Protein AF-A0A377CYC5-F1 (afdb_monomer_lite)

Foldseek 3Di:
DVLVPDPDDDPDDDVPNQLFFQWKDFVNWIKGQDDFDFDDLSSQQDPVPRDGPPVSPPQQVLLAWQQFPPQRTRTDDTDIDIPDDDDGDPPTDMGRPGTHDGTHIHHNPPDPPVCPVVPPWDWDWDDDPNDIDIDIPQDDPQVVCVVVVHDDDDPDPQPQPCRRDDDDPDDDDDDPDDDSDDD

InterPro domains:
  IPR001041 2Fe-2S ferredoxin-type iron-sulfur binding domain [PF00111] (127-175)
  IPR001041 2Fe-2S ferredoxin-type iron-sulfur binding domain [PS51085] (122-183)
  IPR001041 2Fe-2S ferredoxin-type iron-sulfur binding domain [cd00207] (123-176)
  IPR005302 Molybdenum cofactor sulfurase, C-terminal [PF03473] (1-95)
  IPR005302 Molybdenum cofactor sulfurase, C-terminal [PS51340] (1-97)
  IPR006058 2Fe-2S ferredoxin, iron-sulphur binding site [PS00197] (156-164)
  IPR011037 Pyruvate kinase-like, insert domain superfamily [SSF50800] (2-97)
  IPR012675 Beta-grasp domain superfamily [G3DSA:3.10.20.30] (102-180)
  IPR036010 2Fe-2S ferredoxin-like superfamily [SSF54292] (115-176)

Structure (mmCIF, N/CA/C/O backbone):
data_AF-A0A377CYC5-F1
#
_entry.id   AF-A0A377CYC5-F1
#
loop_
_atom_site.group_PDB
_atom_site.id
_atom_site.type_symbol
_atom_site.label_atom_id
_atom_site.label_alt_id
_atom_site.label_comp_id
_atom_site.label_asym_id
_atom_site.label_entity_id
_atom_site.label_seq_id
_atom_site.pdbx_PDB_ins_code
_atom_site.Cartn_x
_atom_site.Cartn_y
_atom_site.Cartn_z
_atom_site.occupancy
_atom_site.B_iso_or_equiv
_atom_site.auth_seq_id
_atom_site.auth_comp_id
_atom_site.auth_asym_id
_atom_site.auth_atom_id
_atom_site.pdbx_PDB_model_num
ATOM 1 N N . MET A 1 1 ? 9.863 -3.179 5.644 1.00 84.12 1 MET A N 1
ATOM 2 C CA . MET A 1 1 ? 9.111 -3.698 4.476 1.00 84.12 1 MET A CA 1
ATOM 3 C C . MET A 1 1 ? 8.186 -4.862 4.812 1.00 84.12 1 MET A C 1
ATOM 5 O O . MET A 1 1 ? 7.101 -4.919 4.250 1.00 84.12 1 MET A O 1
ATOM 9 N N . GLU A 1 2 ? 8.549 -5.753 5.737 1.00 86.44 2 GLU A N 1
ATOM 10 C CA . GLU A 1 2 ? 7.774 -6.969 6.056 1.00 86.44 2 GLU A CA 1
ATOM 11 C C . GLU A 1 2 ? 6.307 -6.722 6.447 1.00 86.44 2 GLU A C 1
ATOM 13 O O . GLU A 1 2 ? 5.426 -7.478 6.049 1.00 86.44 2 GLU A O 1
ATOM 18 N N . GLN A 1 3 ? 6.019 -5.624 7.152 1.00 88.50 3 GLN A N 1
ATOM 19 C CA . GLN A 1 3 ? 4.652 -5.220 7.512 1.00 88.50 3 GLN A CA 1
ATOM 20 C C . GLN A 1 3 ? 3.749 -4.952 6.293 1.00 88.50 3 GLN A C 1
ATOM 22 O O . GLN A 1 3 ? 2.536 -5.136 6.372 1.00 88.50 3 GLN A O 1
ATOM 27 N N . PHE A 1 4 ? 4.328 -4.555 5.154 1.00 91.81 4 PHE A N 1
ATOM 28 C CA . PHE A 1 4 ? 3.605 -4.282 3.905 1.00 91.81 4 PHE A CA 1
ATOM 29 C C . PHE A 1 4 ? 3.479 -5.512 2.999 1.00 91.81 4 PHE A C 1
ATOM 31 O O . PHE A 1 4 ? 2.747 -5.461 2.009 1.00 91.81 4 PHE A O 1
ATOM 38 N N . ARG A 1 5 ? 4.170 -6.607 3.353 1.00 92.00 5 ARG A N 1
ATOM 39 C CA . ARG A 1 5 ? 4.136 -7.915 2.677 1.00 92.00 5 ARG A CA 1
ATOM 40 C C . ARG A 1 5 ? 4.300 -7.831 1.148 1.00 92.00 5 ARG A C 1
ATOM 42 O O . ARG A 1 5 ? 3.484 -8.402 0.427 1.00 92.00 5 ARG A O 1
ATOM 49 N N . PRO A 1 6 ? 5.311 -7.103 0.637 1.00 95.00 6 PRO A N 1
ATOM 50 C CA . PRO A 1 6 ? 5.570 -7.065 -0.795 1.00 95.00 6 PRO A CA 1
ATOM 51 C C . PRO A 1 6 ? 6.115 -8.412 -1.283 1.00 95.00 6 PRO A C 1
ATOM 53 O O . PRO A 1 6 ? 6.798 -9.118 -0.540 1.00 95.00 6 PRO A O 1
ATOM 56 N N . ASN A 1 7 ? 5.875 -8.735 -2.553 1.00 95.75 7 ASN A N 1
ATOM 57 C CA . ASN A 1 7 ? 6.608 -9.809 -3.230 1.00 95.75 7 ASN A CA 1
ATOM 58 C C . ASN A 1 7 ? 7.923 -9.306 -3.838 1.00 95.75 7 ASN A C 1
ATOM 60 O O . ASN A 1 7 ? 8.889 -10.057 -3.897 1.00 95.75 7 ASN A O 1
ATOM 64 N N . LEU A 1 8 ? 7.956 -8.039 -4.265 1.00 95.75 8 LEU A N 1
ATOM 65 C CA . LEU A 1 8 ? 9.098 -7.397 -4.910 1.00 95.75 8 LEU A CA 1
ATOM 66 C C . LEU A 1 8 ? 9.423 -6.087 -4.197 1.00 95.75 8 LEU A C 1
ATOM 68 O O . LEU A 1 8 ? 8.525 -5.305 -3.884 1.00 95.75 8 LEU A O 1
ATOM 72 N N . VAL A 1 9 ? 10.709 -5.859 -3.939 1.00 96.62 9 VAL A N 1
ATOM 73 C CA . VAL A 1 9 ? 11.227 -4.623 -3.347 1.00 96.62 9 VAL A CA 1
ATOM 74 C C . VAL A 1 9 ? 12.304 -4.092 -4.277 1.00 96.62 9 VAL A C 1
ATOM 76 O O . VAL A 1 9 ? 13.267 -4.797 -4.564 1.00 96.62 9 VAL A O 1
ATOM 79 N N . VAL A 1 10 ? 12.119 -2.862 -4.747 1.00 95.88 10 VAL A N 1
ATOM 80 C CA . VAL A 1 10 ? 13.044 -2.192 -5.664 1.00 95.88 10 VAL A CA 1
ATOM 81 C C . VAL A 1 10 ? 13.906 -1.216 -4.869 1.00 95.88 10 VAL A C 1
ATOM 83 O O . VAL A 1 10 ? 13.405 -0.489 -4.013 1.00 95.88 10 VAL A O 1
ATOM 86 N N . SER A 1 11 ? 15.206 -1.212 -5.142 1.00 95.75 11 SER A N 1
ATOM 87 C CA . SER A 1 11 ? 16.173 -0.261 -4.588 1.00 95.75 11 SER A CA 1
ATOM 88 C C . SER A 1 11 ? 16.679 0.683 -5.676 1.00 95.75 11 SER A C 1
ATOM 90 O O . SER A 1 11 ? 16.741 0.291 -6.836 1.00 95.75 11 SER A O 1
ATOM 92 N N . GLY A 1 12 ? 17.101 1.893 -5.302 1.00 94.19 12 GLY A N 1
ATOM 93 C CA . GLY A 1 12 ? 17.705 2.865 -6.226 1.00 94.19 12 GLY A CA 1
ATOM 94 C C . GLY A 1 12 ? 16.715 3.807 -6.918 1.00 94.19 12 GLY A C 1
ATOM 95 O O . GLY A 1 12 ? 17.150 4.781 -7.521 1.00 94.19 12 GLY A O 1
ATOM 96 N N . ALA A 1 13 ? 15.410 3.566 -6.778 1.00 94.31 13 ALA A N 1
ATOM 97 C CA . ALA A 1 13 ? 14.370 4.501 -7.193 1.00 94.31 13 ALA A CA 1
ATOM 98 C C . ALA A 1 13 ? 14.218 5.650 -6.183 1.00 94.31 13 ALA A C 1
ATOM 100 O O . ALA A 1 13 ? 14.474 5.482 -4.981 1.00 94.31 13 ALA A O 1
ATOM 101 N N . SER A 1 14 ? 13.763 6.808 -6.661 1.00 96.62 14 SER A N 1
ATOM 102 C CA . SER A 1 14 ? 13.364 7.913 -5.788 1.00 96.62 14 SER A CA 1
ATOM 103 C C . SER A 1 14 ? 12.139 7.520 -4.960 1.00 96.62 14 SER A C 1
ATOM 105 O O . SER A 1 14 ? 11.374 6.627 -5.327 1.00 96.62 14 SER A O 1
ATOM 107 N N . ALA A 1 15 ? 11.917 8.199 -3.833 1.00 94.50 15 ALA A N 1
ATOM 108 C CA . ALA A 1 15 ? 10.717 7.961 -3.039 1.00 94.50 15 ALA A CA 1
ATOM 109 C C . ALA A 1 15 ? 9.454 8.171 -3.894 1.00 94.50 15 ALA A C 1
ATOM 111 O O . ALA A 1 15 ? 9.292 9.237 -4.491 1.00 94.50 15 ALA A O 1
ATOM 112 N N . TRP A 1 16 ? 8.567 7.170 -3.901 1.00 95.81 16 TRP A N 1
ATOM 113 C CA . TRP A 1 16 ? 7.269 7.180 -4.595 1.00 95.81 16 TRP A CA 1
ATOM 114 C C . TRP A 1 16 ? 7.346 7.176 -6.122 1.00 95.81 16 TRP A C 1
ATOM 116 O O . TRP A 1 16 ? 6.331 7.374 -6.791 1.00 95.81 16 TRP A O 1
ATOM 126 N N . GLU A 1 17 ? 8.527 6.951 -6.695 1.00 97.00 17 GLU A N 1
ATOM 127 C CA . GLU A 1 17 ? 8.708 6.908 -8.146 1.00 97.00 17 GLU A CA 1
ATOM 128 C C . GLU A 1 17 ? 7.815 5.840 -8.798 1.00 97.00 17 GLU A C 1
ATOM 130 O O . GLU A 1 17 ? 7.296 6.047 -9.903 1.00 97.00 17 GLU A O 1
ATOM 135 N N . GLU A 1 18 ? 7.543 4.753 -8.066 1.00 97.19 18 GLU A N 1
ATOM 136 C CA . GLU A 1 18 ? 6.686 3.655 -8.497 1.00 97.19 18 GLU A CA 1
ATOM 137 C C . GLU A 1 18 ? 5.236 4.059 -8.773 1.00 97.19 18 GLU A C 1
ATOM 139 O O . GLU A 1 18 ? 4.550 3.381 -9.537 1.00 97.19 1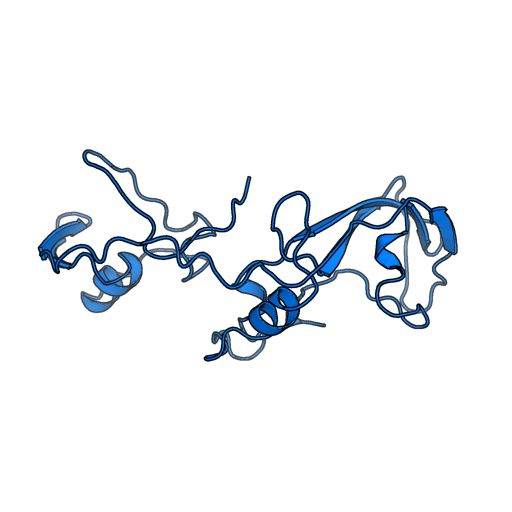8 GLU A O 1
ATOM 144 N N . ASP A 1 19 ? 4.764 5.175 -8.211 1.00 97.62 19 ASP A N 1
ATOM 145 C CA . ASP A 1 19 ? 3.399 5.662 -8.435 1.00 97.62 19 ASP A CA 1
ATOM 146 C C . ASP A 1 19 ? 3.155 6.107 -9.883 1.00 97.62 19 ASP A C 1
ATOM 148 O O . ASP A 1 19 ? 2.006 6.198 -10.315 1.00 97.62 19 ASP A O 1
ATOM 152 N N . SER A 1 20 ? 4.227 6.391 -10.626 1.00 97.75 20 SER A N 1
ATOM 153 C CA . SER A 1 20 ? 4.168 6.808 -12.029 1.00 97.75 20 SER A CA 1
ATOM 154 C C . SER A 1 20 ? 4.411 5.669 -13.018 1.00 97.75 20 SER A C 1
ATOM 156 O O . SER A 1 20 ? 4.290 5.862 -14.230 1.00 97.75 20 SER A O 1
ATOM 158 N N . TRP A 1 21 ? 4.783 4.478 -12.549 1.00 98.25 21 TRP A N 1
ATOM 159 C CA . TRP A 1 21 ? 5.068 3.363 -13.442 1.00 98.25 21 TRP A CA 1
ATOM 160 C C . TRP A 1 21 ? 3.769 2.815 -14.027 1.00 98.25 21 TRP A C 1
ATOM 162 O O . TRP A 1 21 ? 2.767 2.668 -13.334 1.00 98.25 21 TRP A O 1
ATOM 172 N N . LYS A 1 22 ? 3.789 2.488 -15.320 1.00 98.31 22 LYS A N 1
ATOM 173 C CA . LYS A 1 22 ? 2.651 1.879 -16.022 1.00 98.31 22 LYS A CA 1
ATOM 174 C C . LYS A 1 22 ? 2.984 0.479 -16.513 1.00 98.31 22 LYS A C 1
ATOM 176 O O . LYS A 1 22 ? 2.171 -0.431 -16.388 1.00 98.31 22 LYS A O 1
ATOM 181 N N . VAL A 1 23 ? 4.177 0.312 -17.074 1.00 98.62 23 VAL A N 1
ATOM 182 C CA . VAL A 1 23 ? 4.693 -0.980 -17.529 1.00 98.62 23 VAL A CA 1
ATOM 183 C C . VAL A 1 23 ? 6.162 -1.054 -17.151 1.00 98.62 23 VAL A C 1
ATOM 185 O O . VAL A 1 23 ? 6.916 -0.132 -17.465 1.00 98.62 23 VAL A O 1
ATOM 188 N N . ILE A 1 24 ? 6.561 -2.145 -16.505 1.00 98.56 24 ILE A N 1
ATOM 189 C CA . ILE A 1 24 ? 7.955 -2.401 -16.130 1.00 98.56 24 ILE A CA 1
ATOM 190 C C . ILE A 1 24 ? 8.403 -3.772 -16.626 1.00 98.56 24 ILE A C 1
ATOM 192 O O . ILE A 1 24 ? 7.581 -4.669 -16.827 1.00 98.56 24 ILE A O 1
ATOM 196 N N . ARG A 1 25 ? 9.707 -3.947 -16.798 1.00 98.44 25 ARG A N 1
ATOM 197 C CA . ARG A 1 25 ? 10.346 -5.234 -17.065 1.00 98.44 25 ARG A CA 1
ATOM 198 C C . ARG A 1 25 ? 11.351 -5.541 -15.963 1.00 98.44 25 ARG A C 1
ATOM 200 O O . ARG A 1 25 ? 12.088 -4.654 -15.547 1.00 98.44 25 ARG A O 1
ATOM 207 N N . ILE A 1 26 ? 11.354 -6.788 -15.502 1.00 98.00 26 ILE A N 1
ATOM 208 C CA . ILE A 1 26 ? 12.320 -7.318 -14.534 1.00 98.00 26 ILE A CA 1
ATOM 209 C C . ILE A 1 26 ? 12.812 -8.651 -15.089 1.00 98.00 26 ILE A C 1
ATOM 211 O O . ILE A 1 26 ? 12.004 -9.563 -15.296 1.00 98.00 26 ILE A O 1
ATOM 215 N N . GLY A 1 27 ? 14.108 -8.749 -15.389 1.00 94.69 27 GLY A N 1
ATOM 216 C CA . GLY A 1 27 ? 14.638 -9.862 -16.180 1.00 94.69 27 GLY A CA 1
ATOM 217 C C . GLY A 1 27 ? 13.875 -10.001 -17.507 1.00 94.69 27 GLY A C 1
ATOM 218 O O . GLY A 1 27 ? 13.700 -9.027 -18.239 1.00 94.69 27 GLY A O 1
ATOM 219 N N . ASP A 1 28 ? 13.346 -11.195 -17.782 1.00 94.25 28 ASP A N 1
ATOM 220 C CA . ASP A 1 28 ? 12.566 -11.482 -18.998 1.00 94.25 28 ASP A CA 1
ATOM 221 C C . ASP A 1 28 ? 11.044 -11.294 -18.827 1.00 94.25 28 ASP A C 1
ATOM 223 O O . ASP A 1 28 ? 10.268 -11.587 -19.743 1.00 94.25 28 ASP A O 1
ATOM 227 N N . VAL A 1 29 ? 10.577 -10.845 -17.656 1.00 98.31 29 VAL A N 1
ATOM 228 C CA . VAL A 1 29 ? 9.141 -10.742 -17.348 1.00 98.31 29 VAL A CA 1
ATOM 229 C C . VAL A 1 29 ? 8.671 -9.296 -17.423 1.00 98.31 29 VAL A C 1
ATOM 231 O O . VAL A 1 29 ? 9.218 -8.412 -16.763 1.00 98.31 29 VAL A O 1
ATOM 234 N N . VAL A 1 30 ? 7.620 -9.062 -18.209 1.00 98.62 30 VAL A N 1
ATOM 235 C CA . VAL A 1 30 ? 6.953 -7.761 -18.311 1.00 98.62 30 VAL A CA 1
ATOM 236 C C . VAL A 1 30 ? 5.743 -7.733 -17.386 1.00 98.62 30 VAL A C 1
ATOM 238 O O . VAL A 1 30 ? 4.929 -8.658 -17.385 1.00 98.62 30 VAL A O 1
ATOM 241 N N . PHE A 1 31 ? 5.599 -6.643 -16.639 1.00 98.62 31 PHE A N 1
ATOM 242 C CA . PHE A 1 31 ? 4.497 -6.412 -15.719 1.00 98.62 31 PHE A CA 1
ATOM 243 C C . PHE A 1 31 ? 3.710 -5.162 -16.094 1.00 98.62 31 PHE A C 1
ATOM 245 O O . PHE A 1 31 ? 4.283 -4.102 -16.351 1.00 98.62 31 PHE A O 1
ATOM 252 N N . ASP A 1 32 ? 2.388 -5.281 -16.044 1.00 98.62 32 ASP A N 1
ATOM 253 C CA . ASP A 1 32 ? 1.488 -4.138 -15.965 1.00 98.62 32 ASP A CA 1
ATOM 254 C C . ASP A 1 32 ? 1.377 -3.668 -14.519 1.00 98.62 32 ASP A C 1
ATOM 256 O O . ASP A 1 32 ? 1.108 -4.467 -13.619 1.00 98.62 32 ASP A O 1
ATOM 260 N N . VAL A 1 33 ? 1.544 -2.365 -14.307 1.00 98.06 33 VAL A N 1
ATOM 261 C CA . VAL A 1 33 ? 1.279 -1.709 -13.026 1.00 98.06 33 VAL A CA 1
ATOM 262 C C . VAL A 1 33 ? -0.193 -1.321 -13.016 1.00 98.06 33 VAL A C 1
ATOM 264 O O . VAL A 1 33 ? -0.616 -0.393 -13.703 1.00 98.06 33 VAL A O 1
ATOM 267 N N . VAL A 1 34 ? -1.005 -2.099 -12.303 1.00 94.50 34 VAL A N 1
ATOM 268 C CA . VAL A 1 34 ? -2.466 -2.060 -12.471 1.00 94.50 34 VAL A CA 1
ATOM 269 C C . VAL A 1 34 ? -3.117 -1.037 -11.560 1.00 94.50 34 VAL A C 1
ATOM 271 O O . VAL A 1 34 ? -4.036 -0.335 -11.978 1.00 94.50 34 VAL A O 1
ATOM 274 N N . LYS A 1 35 ? -2.686 -0.987 -10.297 1.00 92.94 35 LYS A N 1
ATOM 275 C CA . LYS A 1 35 ? -3.227 -0.046 -9.317 1.00 92.94 35 LYS A CA 1
ATOM 276 C C . LYS A 1 35 ? -2.325 0.105 -8.089 1.00 92.94 35 LYS A C 1
ATOM 278 O O . LYS A 1 35 ? -1.683 -0.881 -7.699 1.00 92.94 35 LYS A O 1
ATOM 283 N N . PRO A 1 36 ? -2.407 1.254 -7.396 1.00 95.88 36 PRO A N 1
ATOM 284 C CA . PRO A 1 36 ? -1.886 1.396 -6.044 1.00 95.88 36 PRO A CA 1
ATOM 285 C C . PRO A 1 36 ? -2.441 0.323 -5.102 1.00 95.88 36 PRO A C 1
ATOM 287 O O . PRO A 1 36 ? -3.538 -0.219 -5.293 1.00 95.88 36 PRO A O 1
ATOM 290 N N . CYS A 1 37 ? -1.651 -0.028 -4.092 1.00 94.19 37 CYS A N 1
ATOM 291 C CA . CYS A 1 37 ? -2.025 -1.025 -3.103 1.00 94.19 37 CYS A CA 1
ATOM 292 C C . CYS A 1 37 ? -2.498 -0.354 -1.812 1.00 94.19 37 CYS A C 1
ATOM 294 O O . CYS A 1 37 ? -1.691 0.098 -0.992 1.00 94.19 37 CYS A O 1
ATOM 296 N N . SER A 1 38 ? -3.817 -0.335 -1.637 1.00 92.50 38 SER A N 1
ATOM 297 C CA . SER A 1 38 ? -4.473 0.211 -0.455 1.00 92.50 38 SER A CA 1
ATOM 298 C C . SER A 1 38 ? -4.147 -0.609 0.783 1.00 92.50 38 SER A C 1
ATOM 300 O O . SER A 1 38 ? -4.169 -1.846 0.783 1.00 92.50 38 SER A O 1
ATOM 302 N N . ARG A 1 39 ? -3.798 0.089 1.859 1.00 91.88 39 ARG A N 1
ATOM 303 C CA . ARG A 1 39 ? -3.305 -0.505 3.095 1.00 91.88 39 ARG A CA 1
ATOM 304 C C . ARG A 1 39 ? -4.368 -0.472 4.167 1.00 91.88 39 ARG A C 1
ATOM 306 O O . ARG A 1 39 ? -4.951 0.556 4.483 1.00 91.88 39 ARG A O 1
ATOM 313 N N . CYS A 1 40 ? -4.583 -1.639 4.757 1.00 85.00 40 CYS A N 1
ATOM 314 C CA . CYS A 1 40 ? -5.498 -1.818 5.865 1.00 85.00 40 CYS A CA 1
ATOM 315 C C . CYS A 1 40 ? -4.734 -1.909 7.187 1.00 85.00 40 CYS A C 1
ATOM 317 O O . CYS A 1 40 ? -3.505 -1.938 7.242 1.00 85.00 40 CYS A O 1
ATOM 319 N N . ILE A 1 41 ? -5.493 -2.057 8.268 1.00 84.06 41 ILE A N 1
ATOM 320 C CA . ILE A 1 41 ? -4.988 -2.203 9.635 1.00 84.06 41 ILE A CA 1
ATOM 321 C C . ILE A 1 41 ? -3.970 -3.335 9.826 1.00 84.06 41 ILE A C 1
ATOM 323 O O . ILE A 1 41 ? -3.232 -3.334 10.808 1.00 84.06 41 ILE A O 1
ATOM 327 N N . PHE A 1 42 ? -3.912 -4.306 8.914 1.00 87.31 42 PHE A N 1
ATOM 328 C CA . PHE A 1 42 ? -2.984 -5.426 9.010 1.00 87.31 42 PHE A CA 1
ATOM 329 C C . PHE A 1 42 ? -1.517 -5.002 8.908 1.00 87.31 42 PHE A C 1
ATOM 331 O O . PHE A 1 42 ? -0.659 -5.671 9.479 1.00 87.31 42 PHE A O 1
ATOM 338 N N . THR A 1 43 ? -1.230 -3.860 8.274 1.00 87.69 43 THR A N 1
ATOM 339 C CA . THR A 1 43 ? 0.121 -3.276 8.272 1.00 87.69 43 THR A CA 1
ATOM 340 C C . THR A 1 43 ? 0.585 -2.893 9.676 1.00 87.69 43 THR A C 1
ATOM 342 O O . THR A 1 43 ? 1.781 -2.849 9.933 1.00 87.69 43 THR A O 1
ATOM 345 N N . THR A 1 44 ? -0.348 -2.683 10.611 1.00 89.31 44 THR A N 1
ATOM 346 C CA . THR A 1 44 ? -0.039 -2.342 12.007 1.00 89.31 44 THR A CA 1
ATOM 347 C C . THR A 1 44 ? 0.266 -3.553 12.883 1.00 89.31 44 THR A C 1
ATOM 349 O O . THR A 1 44 ? 0.586 -3.396 14.059 1.00 89.31 44 THR A O 1
ATOM 352 N N . VAL A 1 45 ? 0.153 -4.772 12.349 1.00 87.75 45 VAL A N 1
ATOM 353 C CA . VAL A 1 45 ? 0.436 -6.007 13.085 1.00 87.75 45 VAL A CA 1
ATOM 354 C C . VAL A 1 45 ? 1.884 -6.416 12.841 1.00 87.75 45 VAL A C 1
ATOM 356 O O . VAL A 1 45 ? 2.289 -6.647 11.703 1.00 87.75 45 VAL A O 1
ATOM 359 N N . SER A 1 46 ? 2.663 -6.540 13.917 1.00 86.69 46 SER A N 1
ATOM 360 C CA . SER A 1 46 ? 4.036 -7.048 13.847 1.00 86.69 46 SER A CA 1
ATOM 361 C C . SER A 1 46 ? 4.042 -8.491 13.320 1.00 86.69 46 SER A C 1
ATOM 363 O O . SER A 1 46 ? 3.389 -9.342 13.929 1.00 86.69 46 SER A O 1
ATOM 365 N N . PRO A 1 47 ? 4.780 -8.800 12.235 1.00 82.94 47 PRO A N 1
ATOM 366 C CA . PRO A 1 47 ? 4.922 -10.172 11.750 1.00 82.94 47 PRO A CA 1
ATOM 367 C C . PRO A 1 47 ? 5.574 -11.106 12.775 1.00 82.94 47 PRO A C 1
ATOM 369 O O . PRO A 1 47 ? 5.174 -12.258 12.878 1.00 82.94 47 PRO A O 1
ATOM 372 N N . GLU A 1 48 ? 6.524 -10.595 13.563 1.00 86.19 48 GLU A N 1
ATOM 373 C CA . GLU A 1 48 ? 7.246 -11.369 14.579 1.00 86.19 48 GLU A CA 1
ATOM 374 C C . GLU A 1 48 ? 6.390 -11.654 15.817 1.00 86.19 48 GLU A C 1
ATOM 376 O O . GLU A 1 48 ? 6.387 -12.765 16.338 1.00 86.19 48 GLU A O 1
ATOM 381 N N . LYS A 1 49 ? 5.668 -10.639 16.311 1.00 85.50 49 LYS A N 1
ATOM 382 C CA . LYS A 1 49 ? 4.955 -10.720 17.599 1.00 85.50 49 LYS A CA 1
ATOM 383 C C . LYS A 1 49 ? 3.469 -11.037 17.456 1.00 85.50 49 LYS A C 1
ATOM 385 O O . LYS A 1 49 ? 2.815 -11.315 18.456 1.00 85.50 49 LYS A O 1
ATOM 390 N N . GLY A 1 50 ? 2.900 -10.912 16.256 1.00 85.00 50 GLY A N 1
ATOM 391 C CA . GLY A 1 50 ? 1.457 -11.037 16.015 1.00 85.00 50 GLY A CA 1
ATOM 392 C C . GLY A 1 50 ? 0.606 -9.968 16.715 1.00 85.00 50 GLY A C 1
ATOM 393 O O . GLY A 1 50 ? -0.618 -10.069 16.746 1.00 85.00 50 GLY A O 1
ATOM 394 N N . GLN A 1 51 ? 1.239 -8.944 17.290 1.00 80.56 51 GLN A N 1
ATOM 395 C CA . GLN A 1 51 ? 0.588 -7.902 18.078 1.00 80.56 51 GLN A CA 1
ATOM 396 C C . GLN A 1 51 ? 0.421 -6.627 17.259 1.00 80.56 51 GLN A C 1
ATOM 398 O O . GLN A 1 51 ? 1.297 -6.243 16.479 1.00 80.56 51 GLN A O 1
ATOM 403 N N . LYS A 1 52 ? -0.715 -5.960 17.464 1.00 82.38 52 LYS A N 1
ATOM 404 C CA . LYS A 1 52 ? -1.018 -4.668 16.857 1.00 82.38 52 LYS A CA 1
ATOM 405 C C . LYS A 1 52 ? -0.189 -3.565 17.517 1.00 82.38 52 LYS A C 1
ATOM 407 O O . LYS A 1 52 ? -0.089 -3.521 18.740 1.00 82.38 52 LYS A O 1
ATOM 412 N N . HIS A 1 53 ? 0.337 -2.638 16.724 1.00 83.56 53 HIS A N 1
ATOM 413 C CA . HIS A 1 53 ? 1.004 -1.455 17.242 1.00 83.56 53 HIS A CA 1
ATOM 414 C C . HIS A 1 53 ? 0.001 -0.577 18.017 1.00 83.56 53 HIS A C 1
ATOM 416 O O . HIS A 1 53 ? -1.043 -0.225 17.455 1.00 83.56 53 HIS A O 1
ATOM 422 N N . PRO A 1 54 ? 0.292 -0.177 19.271 1.00 81.81 54 PRO A N 1
ATOM 423 C CA . PRO A 1 54 ? -0.663 0.546 20.116 1.00 81.81 54 PRO A CA 1
ATOM 424 C C . PRO A 1 54 ? -1.081 1.895 19.518 1.00 81.81 54 PRO A C 1
ATOM 426 O O . PRO A 1 54 ? -2.244 2.271 19.596 1.00 81.81 54 PRO A O 1
ATOM 429 N N . ALA A 1 55 ? -0.159 2.586 18.841 1.00 86.69 55 ALA A N 1
ATOM 430 C CA . ALA A 1 55 ? -0.441 3.842 18.141 1.00 86.69 55 ALA A CA 1
ATOM 431 C C . ALA A 1 55 ? -1.021 3.675 16.718 1.00 86.69 55 ALA A C 1
ATOM 433 O O . ALA A 1 55 ? -1.255 4.673 16.044 1.00 86.69 55 ALA A O 1
ATOM 434 N N . GLY A 1 56 ? -1.234 2.441 16.237 1.00 85.81 56 GLY A N 1
ATOM 435 C CA . GLY A 1 56 ? -1.732 2.191 14.876 1.00 85.81 56 GLY A CA 1
ATOM 436 C C . GLY A 1 56 ? -0.718 2.469 13.758 1.00 85.81 56 GLY A C 1
ATOM 437 O O . GLY A 1 56 ? -1.107 2.696 12.615 1.00 85.81 56 GLY A O 1
ATOM 438 N N . GLU A 1 57 ? 0.577 2.448 14.068 1.00 90.44 57 GLU A N 1
ATOM 439 C CA . GLU A 1 57 ? 1.642 2.612 13.076 1.00 90.44 57 GLU A CA 1
ATOM 440 C C . GLU A 1 57 ? 1.873 1.326 12.277 1.00 90.44 57 GLU A C 1
ATOM 442 O O . GLU A 1 57 ? 1.684 0.241 12.834 1.00 90.44 57 GLU A O 1
ATOM 447 N N . PRO A 1 58 ? 2.270 1.418 10.991 1.00 92.88 58 PRO A N 1
ATOM 448 C CA . PRO A 1 58 ? 2.634 2.634 10.245 1.00 92.88 58 PRO A CA 1
ATOM 449 C C . PRO A 1 58 ? 1.447 3.325 9.550 1.00 92.88 58 PRO A C 1
ATOM 451 O O . PRO A 1 58 ? 1.626 4.318 8.846 1.00 92.88 58 PRO A O 1
ATOM 454 N N . LEU A 1 59 ? 0.230 2.787 9.695 1.00 90.62 59 LEU A N 1
ATOM 455 C CA . LEU A 1 59 ? -0.943 3.275 8.968 1.00 90.62 59 LEU A CA 1
ATOM 456 C C . LEU A 1 59 ? -1.278 4.724 9.334 1.00 90.62 59 LEU A C 1
ATOM 458 O O . LEU A 1 59 ? -1.577 5.512 8.443 1.00 90.62 59 LEU A O 1
ATOM 462 N N . LYS A 1 60 ? -1.155 5.084 10.617 1.00 89.31 60 LYS A N 1
ATOM 463 C CA . LYS A 1 60 ? -1.340 6.461 11.091 1.00 89.31 60 LYS A CA 1
ATOM 464 C C . LYS A 1 60 ? -0.383 7.444 10.409 1.00 89.31 60 LYS A C 1
ATOM 466 O O . LYS A 1 60 ? -0.815 8.499 9.951 1.00 89.31 60 LYS A O 1
ATOM 471 N N . THR A 1 61 ? 0.897 7.093 10.287 1.00 94.06 61 THR A N 1
ATOM 472 C CA . THR A 1 61 ? 1.863 7.925 9.556 1.00 94.06 61 THR A CA 1
ATOM 473 C C . THR A 1 61 ? 1.488 8.047 8.079 1.00 94.06 61 THR A C 1
ATOM 475 O O . THR A 1 61 ? 1.441 9.158 7.552 1.00 94.06 61 THR A O 1
ATOM 478 N N . LEU A 1 62 ? 1.155 6.937 7.413 1.00 94.81 62 LEU A N 1
ATOM 479 C CA . LEU A 1 62 ? 0.748 6.957 6.004 1.00 94.81 62 LEU A CA 1
ATOM 480 C C . LEU A 1 62 ? -0.500 7.817 5.777 1.00 94.81 62 LEU A C 1
ATOM 482 O O . LEU A 1 62 ? -0.531 8.585 4.823 1.00 94.81 62 LEU A O 1
ATOM 486 N N . GLN A 1 63 ? -1.487 7.780 6.673 1.00 92.88 63 GLN A N 1
ATOM 487 C CA . GLN A 1 63 ? -2.677 8.636 6.586 1.00 92.88 63 GLN A CA 1
ATOM 488 C C . GLN A 1 63 ? -2.338 10.128 6.504 1.00 92.88 63 GLN A C 1
ATOM 490 O O . GLN A 1 63 ? -3.084 10.882 5.885 1.00 92.88 63 GLN A O 1
ATOM 495 N N . SER A 1 64 ? -1.210 10.572 7.065 1.00 93.31 64 SER A N 1
ATOM 496 C CA . SER A 1 64 ? -0.836 11.991 7.049 1.00 93.31 64 SER A CA 1
ATOM 497 C C . SER A 1 64 ? -0.351 12.511 5.690 1.00 93.31 64 SER A C 1
ATOM 499 O O . SER A 1 64 ? -0.256 13.724 5.524 1.00 93.31 64 SER A O 1
ATOM 501 N N . PHE A 1 65 ? -0.074 11.641 4.708 1.00 95.00 65 PHE A N 1
ATOM 502 C CA . PHE A 1 65 ? 0.414 12.087 3.390 1.00 95.00 65 PHE A CA 1
ATOM 503 C C . PHE A 1 65 ? 0.131 11.145 2.204 1.00 95.00 65 PHE A C 1
ATOM 505 O O . PHE A 1 65 ? 0.378 11.519 1.060 1.00 95.00 65 PHE A O 1
ATOM 512 N N . ARG A 1 66 ? -0.364 9.927 2.445 1.00 96.25 66 ARG A N 1
ATOM 513 C CA . ARG A 1 66 ? -0.657 8.885 1.441 1.00 96.25 66 ARG A CA 1
ATOM 514 C C . ARG A 1 66 ? -2.145 8.603 1.288 1.00 96.25 66 ARG A C 1
ATOM 516 O O . ARG A 1 66 ? -2.514 7.548 0.781 1.00 96.25 66 ARG A O 1
ATOM 523 N N . THR A 1 67 ? -2.996 9.525 1.724 1.00 94.00 67 THR A N 1
ATOM 524 C CA . THR A 1 67 ? -4.437 9.409 1.508 1.00 94.00 67 THR A CA 1
ATOM 525 C C . THR A 1 67 ? -4.763 9.912 0.110 1.00 94.00 67 THR A C 1
ATOM 527 O O . THR A 1 67 ? -4.488 11.066 -0.225 1.00 94.00 67 THR A O 1
ATOM 530 N N . ALA A 1 68 ? -5.303 9.033 -0.722 1.00 92.38 68 ALA A N 1
ATOM 531 C CA . ALA A 1 68 ? -5.690 9.326 -2.087 1.00 92.38 68 ALA A CA 1
ATOM 532 C C . ALA A 1 68 ? -6.876 10.297 -2.121 1.00 92.38 68 ALA A C 1
ATOM 534 O O . ALA A 1 68 ? -7.893 10.075 -1.465 1.00 92.38 68 ALA A O 1
ATOM 535 N N . GLN A 1 69 ? -6.761 11.380 -2.889 1.00 90.44 69 GLN A N 1
ATOM 536 C CA . GLN A 1 69 ? -7.773 12.445 -2.881 1.00 90.44 69 GLN A CA 1
ATOM 537 C C . GLN A 1 69 ? -9.074 12.080 -3.611 1.00 90.44 69 GLN A C 1
ATOM 539 O O . GLN A 1 69 ? -10.100 12.715 -3.391 1.00 90.44 69 GLN A O 1
ATOM 544 N N . ASP A 1 70 ? -9.042 11.072 -4.479 1.00 89.81 70 ASP A N 1
ATOM 545 C CA . ASP A 1 70 ? -10.188 10.633 -5.276 1.00 89.81 70 ASP A CA 1
ATOM 546 C C . ASP A 1 70 ? -11.110 9.656 -4.532 1.00 89.81 70 ASP A C 1
ATOM 548 O O . ASP A 1 70 ? -12.315 9.643 -4.781 1.00 89.81 70 ASP A O 1
ATOM 552 N N . ASN A 1 71 ? -10.562 8.830 -3.635 1.00 86.25 71 ASN A N 1
ATOM 553 C CA . ASN A 1 71 ? -11.313 7.765 -2.966 1.00 86.25 71 ASN A CA 1
ATOM 554 C C . ASN A 1 71 ? -11.048 7.623 -1.454 1.00 86.25 71 ASN A C 1
ATOM 556 O O . ASN A 1 71 ? -11.766 6.876 -0.792 1.00 86.25 71 ASN A O 1
ATOM 560 N N . GLY A 1 72 ? -10.070 8.341 -0.896 1.00 87.81 72 GLY A N 1
ATOM 561 C CA . GLY A 1 72 ? -9.734 8.305 0.530 1.00 87.81 72 GLY A CA 1
ATOM 562 C C . GLY A 1 72 ? -8.917 7.089 0.977 1.00 87.81 72 GLY A C 1
ATOM 563 O O . GLY A 1 72 ? -8.690 6.929 2.178 1.00 87.81 72 GLY A O 1
ATOM 564 N N . ASP A 1 73 ? -8.467 6.235 0.055 1.00 88.81 73 ASP A N 1
ATOM 565 C CA . ASP A 1 73 ? -7.644 5.076 0.398 1.00 88.81 73 ASP A CA 1
ATOM 566 C C . ASP A 1 73 ? -6.231 5.498 0.810 1.00 88.81 73 ASP A C 1
ATOM 568 O O . ASP A 1 73 ? -5.657 6.447 0.278 1.00 88.81 73 ASP A O 1
ATOM 572 N N . VAL A 1 74 ? -5.645 4.768 1.761 1.00 93.62 74 VAL A N 1
ATOM 573 C CA . VAL A 1 74 ? -4.255 4.974 2.184 1.00 93.62 74 VAL A CA 1
ATOM 574 C C . VAL A 1 74 ? -3.366 4.018 1.402 1.00 93.62 74 VAL A C 1
ATOM 576 O O . VAL A 1 74 ? -3.327 2.824 1.706 1.00 93.62 74 VAL A O 1
ATOM 579 N N . ASP A 1 75 ? -2.647 4.522 0.403 1.00 95.81 75 ASP A N 1
ATOM 580 C CA . ASP A 1 75 ? -1.936 3.676 -0.560 1.00 95.81 75 ASP A CA 1
ATOM 581 C C . ASP A 1 75 ? -0.418 3.638 -0.314 1.00 95.81 75 ASP A C 1
ATOM 583 O O . ASP A 1 75 ? 0.241 4.655 -0.078 1.00 95.81 75 ASP A O 1
ATOM 587 N N . PHE A 1 76 ? 0.171 2.446 -0.428 1.00 97.06 76 PHE A N 1
ATOM 588 C CA . PHE A 1 76 ? 1.624 2.253 -0.377 1.00 97.06 76 PHE A CA 1
ATOM 589 C C . PHE A 1 76 ? 2.031 1.076 -1.266 1.00 97.06 76 PHE A C 1
ATOM 591 O O . PHE A 1 76 ? 1.542 -0.035 -1.064 1.00 97.06 76 PHE A O 1
ATOM 598 N N . GLY A 1 77 ? 2.945 1.282 -2.214 1.00 96.62 77 GLY A N 1
ATOM 599 C CA . GLY A 1 77 ? 3.347 0.274 -3.200 1.00 96.62 77 GLY A CA 1
ATOM 600 C C . GLY A 1 77 ? 2.291 -0.002 -4.280 1.00 96.62 77 GLY A C 1
ATOM 601 O O . GLY A 1 77 ? 1.178 0.522 -4.241 1.00 96.62 77 GLY A O 1
ATOM 602 N N . GLN A 1 78 ? 2.645 -0.861 -5.238 1.00 97.69 78 GLN A N 1
ATOM 603 C CA . GLN A 1 78 ? 1.875 -1.101 -6.463 1.00 97.69 78 GLN A CA 1
ATOM 604 C C . GLN A 1 78 ? 1.510 -2.579 -6.648 1.00 97.69 78 GLN A C 1
ATOM 606 O O . GLN A 1 78 ? 2.272 -3.471 -6.272 1.00 97.69 78 GLN A O 1
ATOM 611 N N . ASN A 1 79 ? 0.343 -2.840 -7.242 1.00 97.31 79 ASN A N 1
ATOM 612 C CA . ASN A 1 79 ? -0.079 -4.178 -7.657 1.00 97.31 79 ASN A CA 1
ATOM 613 C C . ASN A 1 79 ? 0.295 -4.417 -9.123 1.00 97.31 79 ASN A C 1
ATOM 615 O O . ASN A 1 79 ? -0.011 -3.590 -9.986 1.00 97.31 79 ASN A O 1
ATOM 619 N N . LEU A 1 80 ? 0.912 -5.568 -9.395 1.00 97.81 80 LEU A N 1
ATOM 620 C CA . LEU A 1 80 ? 1.441 -5.926 -10.707 1.00 97.81 80 LEU A CA 1
ATOM 621 C C . LEU A 1 80 ? 0.721 -7.145 -11.293 1.00 97.81 80 LEU A C 1
ATOM 623 O O . LEU A 1 80 ? 0.384 -8.074 -10.558 1.00 97.81 80 LEU A O 1
ATOM 627 N N . ILE A 1 81 ? 0.547 -7.175 -12.615 1.00 97.81 81 ILE A N 1
ATOM 628 C CA . ILE A 1 81 ? 0.132 -8.373 -13.364 1.00 97.81 81 ILE A CA 1
ATOM 629 C C . ILE A 1 81 ? 1.234 -8.732 -14.355 1.00 97.81 81 ILE A C 1
ATOM 631 O O . ILE A 1 81 ? 1.623 -7.908 -15.178 1.00 97.81 81 ILE A O 1
ATOM 635 N N . ALA A 1 82 ? 1.732 -9.966 -14.286 1.00 97.75 82 ALA A N 1
ATOM 636 C CA . ALA A 1 82 ? 2.704 -10.472 -15.247 1.00 97.75 82 ALA A CA 1
ATOM 637 C C . ALA A 1 82 ? 2.027 -10.739 -16.600 1.00 97.75 82 ALA A C 1
ATOM 639 O O . ALA A 1 82 ? 1.014 -11.439 -16.663 1.00 97.75 82 ALA A O 1
ATOM 640 N N . ARG A 1 83 ? 2.602 -10.217 -17.686 1.00 97.69 83 ARG A N 1
ATOM 641 C CA . ARG A 1 83 ? 2.143 -10.476 -19.062 1.00 97.69 83 ARG A CA 1
ATOM 642 C C . ARG A 1 83 ? 2.633 -11.814 -19.605 1.00 97.69 83 ARG A C 1
ATOM 644 O O . ARG A 1 83 ? 2.037 -12.368 -20.524 1.00 97.69 83 ARG A O 1
ATOM 651 N N . ASN A 1 84 ? 3.731 -12.316 -19.057 1.00 97.38 84 ASN A N 1
ATOM 652 C CA . ASN A 1 84 ? 4.357 -13.566 -19.453 1.00 97.38 84 ASN A CA 1
ATOM 653 C C . ASN A 1 84 ? 4.930 -14.293 -18.233 1.00 97.38 84 ASN A C 1
ATOM 655 O O . ASN A 1 84 ? 5.037 -13.734 -17.144 1.00 97.38 84 ASN A O 1
ATOM 659 N N . SER A 1 85 ? 5.291 -15.560 -18.419 1.00 96.62 85 SER A N 1
ATOM 660 C CA . SER A 1 85 ? 5.991 -16.351 -17.407 1.00 96.62 85 SER A CA 1
ATOM 661 C C . SER A 1 85 ? 7.499 -16.306 -17.638 1.00 96.62 85 SER A C 1
ATOM 663 O O . SER A 1 85 ? 7.959 -16.205 -18.774 1.00 96.62 85 SER A O 1
ATOM 665 N N . GLY A 1 86 ? 8.263 -16.407 -16.555 1.00 95.06 86 GLY A N 1
ATOM 666 C CA . GLY A 1 86 ? 9.720 -16.394 -16.576 1.00 95.06 86 GLY A CA 1
ATOM 667 C C . GLY A 1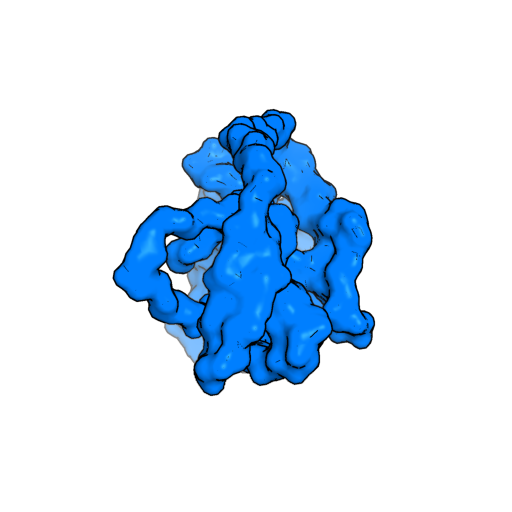 86 ? 10.283 -16.452 -15.161 1.00 95.06 86 GLY A C 1
ATOM 668 O O . GLY A 1 86 ? 9.532 -16.540 -14.187 1.00 95.06 86 GLY A O 1
ATOM 669 N N . VAL A 1 87 ? 11.609 -16.415 -15.054 1.00 95.12 87 VAL A N 1
ATOM 670 C CA . VAL A 1 87 ? 12.308 -16.373 -13.767 1.00 95.12 87 VAL A CA 1
ATOM 671 C C . VAL A 1 87 ? 12.856 -14.973 -13.562 1.00 95.12 87 VAL A C 1
ATOM 673 O O . VAL A 1 87 ? 13.611 -14.488 -14.397 1.00 95.12 87 VAL A O 1
ATOM 676 N N . ILE A 1 88 ? 12.515 -14.377 -12.425 1.00 96.44 88 ILE A N 1
ATOM 677 C CA . ILE A 1 88 ? 13.131 -13.148 -11.926 1.00 96.44 88 ILE A CA 1
ATOM 678 C C . ILE A 1 88 ? 14.000 -13.480 -10.716 1.00 96.44 88 ILE A C 1
ATOM 680 O O . ILE A 1 88 ? 13.698 -14.414 -9.961 1.00 96.44 88 ILE A O 1
ATOM 684 N N . ARG A 1 89 ? 15.091 -12.743 -10.536 1.00 96.88 89 ARG A N 1
ATOM 685 C CA . ARG A 1 89 ? 16.061 -12.940 -9.457 1.00 96.88 89 ARG A CA 1
ATOM 686 C C . ARG A 1 89 ? 16.326 -11.633 -8.728 1.00 96.88 89 ARG A C 1
ATOM 688 O O . ARG A 1 89 ? 16.196 -10.541 -9.270 1.00 96.88 89 ARG A O 1
ATOM 695 N N . VAL A 1 90 ? 16.729 -11.758 -7.466 1.00 97.19 90 VAL A N 1
ATOM 696 C CA . VAL A 1 90 ? 17.271 -10.618 -6.725 1.00 97.19 90 VAL A CA 1
ATOM 697 C C . VAL A 1 90 ? 18.519 -10.125 -7.454 1.00 97.19 90 VAL A C 1
ATOM 699 O O . VAL A 1 90 ? 19.410 -10.920 -7.744 1.00 97.19 90 VAL A O 1
ATOM 702 N N . GLY A 1 91 ? 18.567 -8.823 -7.725 1.00 96.12 91 GLY A N 1
ATOM 703 C CA . GLY A 1 91 ? 19.641 -8.186 -8.485 1.00 96.12 91 GLY A CA 1
ATOM 704 C C . GLY A 1 91 ? 19.312 -7.939 -9.956 1.00 96.12 91 GLY A C 1
ATOM 705 O O . GLY A 1 91 ? 20.064 -7.212 -10.596 1.00 96.12 91 GLY A O 1
ATOM 706 N N . ASP A 1 92 ? 18.203 -8.474 -10.479 1.00 97.56 92 ASP A N 1
ATOM 707 C CA . ASP A 1 92 ? 17.734 -8.102 -11.816 1.00 97.56 92 ASP A CA 1
ATOM 708 C C . ASP A 1 92 ? 17.371 -6.610 -11.854 1.00 97.56 92 ASP A C 1
ATOM 710 O O . ASP A 1 92 ? 16.755 -6.075 -10.925 1.00 97.56 92 ASP A O 1
ATOM 714 N N . GLU A 1 93 ? 17.742 -5.943 -12.946 1.00 96.62 93 GLU A N 1
ATOM 715 C CA . GLU A 1 93 ? 17.395 -4.542 -13.166 1.00 96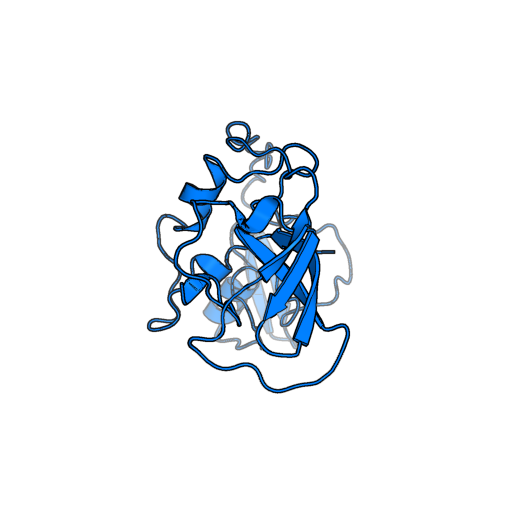.62 93 GLU A CA 1
ATOM 716 C C . GLU A 1 93 ? 15.897 -4.385 -13.448 1.00 96.62 93 GLU A C 1
ATOM 718 O O . GLU A 1 93 ? 15.269 -5.215 -14.114 1.00 96.62 93 GLU A O 1
ATOM 723 N N . VAL A 1 94 ? 15.333 -3.290 -12.936 1.00 97.81 94 VAL A N 1
ATOM 724 C CA . VAL A 1 94 ? 13.963 -2.875 -13.230 1.00 97.81 94 VAL A CA 1
ATOM 725 C C . VAL A 1 94 ? 14.013 -1.807 -14.307 1.00 97.81 94 VAL A C 1
ATOM 727 O O . VAL A 1 94 ? 14.535 -0.717 -14.090 1.00 97.81 94 VAL A O 1
ATOM 730 N N . GLU A 1 95 ? 13.434 -2.106 -15.460 1.00 98.00 95 GLU A N 1
ATOM 731 C CA . GLU A 1 95 ? 13.333 -1.169 -16.569 1.00 98.00 95 GLU A CA 1
ATOM 732 C C . GLU A 1 95 ? 11.904 -0.649 -16.699 1.00 98.00 95 GLU A C 1
ATOM 734 O O . GLU A 1 95 ? 10.942 -1.418 -16.760 1.00 98.00 95 GLU A O 1
ATOM 739 N N . ILE A 1 96 ? 11.758 0.671 -16.777 1.00 98.19 96 ILE A N 1
ATOM 740 C CA . ILE A 1 96 ? 10.463 1.332 -16.926 1.00 98.19 96 ILE A CA 1
ATOM 741 C C . ILE A 1 96 ? 10.161 1.461 -18.421 1.00 98.19 96 ILE A C 1
ATOM 743 O O . ILE A 1 96 ? 10.749 2.283 -19.118 1.00 98.19 96 ILE A O 1
ATOM 747 N N . LEU A 1 97 ? 9.223 0.654 -18.917 1.00 98.31 97 LEU A N 1
ATOM 748 C CA . LEU A 1 97 ? 8.836 0.634 -20.332 1.00 98.31 97 LEU A CA 1
ATOM 749 C C . LEU A 1 97 ? 7.773 1.686 -20.668 1.00 98.31 97 LEU A C 1
ATOM 751 O O . LEU A 1 97 ? 7.681 2.142 -21.806 1.00 98.31 97 LEU A O 1
ATOM 755 N N . ALA A 1 98 ? 6.937 2.051 -19.694 1.00 98.31 98 ALA A N 1
ATOM 756 C CA . ALA A 1 98 ? 5.951 3.114 -19.838 1.00 98.31 98 ALA A CA 1
ATOM 757 C C . ALA A 1 98 ? 5.604 3.731 -18.482 1.00 98.31 98 ALA A C 1
ATOM 759 O O . ALA A 1 98 ? 5.579 3.037 -17.462 1.00 98.31 98 ALA A O 1
ATOM 760 N N . THR A 1 99 ? 5.240 5.013 -18.500 1.00 98.25 99 THR A N 1
ATOM 761 C CA . THR A 1 99 ? 4.766 5.762 -17.332 1.00 98.25 99 THR A CA 1
ATOM 762 C C . THR A 1 99 ? 3.326 6.248 -17.510 1.00 98.25 99 THR A C 1
ATOM 764 O O . THR A 1 99 ? 2.761 6.246 -18.610 1.00 98.25 99 THR A O 1
ATOM 767 N N . ALA A 1 100 ? 2.710 6.628 -16.398 1.00 95.56 100 ALA A N 1
ATOM 768 C CA . ALA A 1 100 ? 1.411 7.273 -16.303 1.00 95.56 100 ALA A CA 1
ATOM 769 C C . ALA A 1 100 ? 1.464 8.371 -15.226 1.00 95.56 100 ALA A C 1
ATOM 771 O O . ALA A 1 100 ? 2.347 8.345 -14.365 1.00 95.56 100 ALA A O 1
ATOM 772 N N . PRO A 1 101 ? 0.534 9.340 -15.244 1.00 96.00 101 PRO A N 1
ATOM 773 C CA . PRO A 1 101 ? 0.399 10.287 -14.146 1.00 96.00 101 PRO A CA 1
ATOM 774 C C . PRO A 1 101 ? 0.155 9.556 -12.823 1.00 96.00 101 PRO A C 1
ATOM 776 O O . PRO A 1 101 ? -0.733 8.706 -12.738 1.00 96.00 101 PRO A O 1
ATOM 779 N N . ALA A 1 102 ? 0.931 9.909 -11.799 1.00 94.94 102 ALA A N 1
ATOM 780 C CA . ALA A 1 102 ? 0.731 9.398 -10.453 1.00 94.94 102 ALA A CA 1
ATOM 781 C C . ALA A 1 102 ? -0.597 9.895 -9.867 1.00 94.94 102 ALA A C 1
ATOM 783 O O . ALA A 1 102 ? -1.083 10.985 -10.187 1.00 94.94 102 ALA A O 1
ATOM 784 N N . LYS A 1 103 ? -1.165 9.096 -8.963 1.00 94.19 103 LYS A N 1
ATOM 785 C CA . LYS A 1 103 ? -2.327 9.501 -8.171 1.00 94.19 103 LYS A CA 1
ATOM 786 C C . LYS A 1 103 ? -1.954 10.668 -7.251 1.00 94.19 103 LYS A C 1
ATOM 788 O O . LYS A 1 103 ? -0.825 10.759 -6.773 1.00 94.19 103 LYS A O 1
ATOM 793 N N . ILE A 1 104 ? -2.914 11.552 -6.989 1.00 95.31 104 ILE A N 1
ATOM 794 C CA . ILE A 1 104 ? -2.712 12.683 -6.083 1.00 95.31 104 ILE A CA 1
ATOM 795 C C . ILE A 1 104 ? -2.999 12.230 -4.652 1.00 95.31 104 ILE A C 1
ATOM 797 O O . ILE A 1 104 ? -4.096 11.754 -4.344 1.00 95.31 104 ILE A O 1
ATOM 801 N N . TYR A 1 105 ? -2.011 12.420 -3.783 1.00 96.00 105 TYR A N 1
ATOM 802 C CA . TYR A 1 105 ? -2.099 12.100 -2.365 1.00 96.00 105 TYR A CA 1
ATOM 803 C C . TYR A 1 105 ? -2.027 13.356 -1.502 1.00 96.00 105 TYR A C 1
ATOM 805 O O . TYR A 1 105 ? -1.450 14.375 -1.888 1.00 96.00 105 TYR A O 1
ATOM 813 N N . GLY A 1 106 ? -2.599 13.267 -0.309 1.00 92.31 106 GLY A N 1
ATOM 814 C CA . GLY A 1 106 ? -2.468 14.279 0.725 1.00 92.31 106 GLY A CA 1
ATOM 815 C C . GLY A 1 106 ? -2.639 13.692 2.117 1.00 92.31 106 GLY A C 1
ATOM 816 O O . GLY A 1 106 ? -2.739 12.474 2.307 1.00 92.31 106 GLY A O 1
ATOM 817 N N . ALA A 1 107 ? -2.678 14.584 3.102 1.00 89.56 107 ALA A N 1
ATOM 818 C CA . ALA A 1 107 ? -3.161 14.221 4.420 1.00 89.56 107 ALA A CA 1
ATOM 819 C C . ALA A 1 107 ? -4.616 13.774 4.315 1.00 89.56 107 ALA A C 1
ATOM 821 O O . ALA A 1 107 ? -5.405 14.382 3.587 1.00 89.56 107 ALA A O 1
ATOM 822 N N . ALA A 1 108 ? -4.973 12.736 5.068 1.00 75.88 108 ALA A N 1
ATOM 823 C CA . ALA A 1 108 ? -6.363 12.500 5.396 1.00 75.88 108 ALA A CA 1
ATOM 824 C C . ALA A 1 108 ? -6.916 13.828 5.916 1.00 75.88 108 ALA A C 1
ATOM 826 O O . ALA A 1 108 ? -6.302 14.447 6.794 1.00 75.88 108 ALA A O 1
ATOM 827 N N . ALA A 1 109 ? -8.030 14.289 5.340 1.00 63.91 109 ALA A N 1
ATOM 828 C CA . ALA A 1 109 ? -8.788 15.367 5.953 1.00 63.91 109 ALA A CA 1
ATOM 829 C C . ALA A 1 109 ? -8.946 14.982 7.425 1.00 63.91 109 ALA A C 1
ATOM 831 O O . ALA A 1 109 ? -9.335 13.840 7.690 1.00 63.91 109 ALA A O 1
ATOM 832 N N . ALA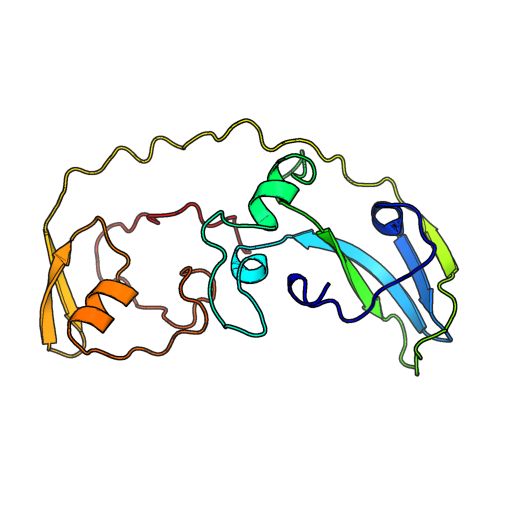 A 1 110 ? -8.502 15.871 8.330 1.00 50.31 110 ALA A N 1
ATOM 833 C CA . ALA A 1 110 ? -8.537 15.652 9.772 1.00 50.31 110 ALA A CA 1
ATOM 834 C C . ALA A 1 110 ? -9.862 14.984 10.073 1.00 50.31 110 ALA A C 1
ATOM 836 O O . ALA A 1 110 ? -10.881 15.565 9.707 1.00 50.31 110 ALA A O 1
ATOM 837 N N . ASP A 1 111 ? -9.768 13.743 10.560 1.00 42.50 111 ASP A N 1
ATOM 838 C CA . ASP A 1 111 ? -10.856 12.784 10.641 1.00 42.50 111 ASP A CA 1
ATOM 839 C C . ASP A 1 111 ? -12.174 13.557 10.761 1.00 42.50 111 ASP A C 1
ATOM 841 O O . ASP A 1 111 ? -12.431 14.201 11.781 1.00 42.50 111 ASP A O 1
ATOM 845 N N . ASP A 1 112 ? -13.041 13.459 9.748 1.00 38.59 112 ASP A N 1
ATOM 846 C CA . ASP A 1 112 ? -14.426 13.208 10.096 1.00 38.59 112 ASP A CA 1
ATOM 847 C C . ASP A 1 112 ? -14.329 11.923 10.929 1.00 38.59 112 ASP A C 1
ATOM 849 O O . ASP A 1 112 ? -14.504 10.801 10.421 1.00 38.59 112 ASP A O 1
ATOM 853 N N . THR A 1 113 ? -14.043 12.093 12.230 1.00 37.31 113 THR A N 1
ATOM 854 C CA . THR A 1 113 ? -14.777 11.441 13.289 1.00 37.31 113 THR A CA 1
ATOM 855 C C . THR A 1 113 ? -16.200 11.632 12.841 1.00 37.31 113 THR A C 1
ATOM 857 O O . THR A 1 113 ? -16.863 12.608 13.184 1.00 37.31 113 THR A O 1
ATOM 860 N N . ALA A 1 114 ? -16.631 10.721 11.962 1.00 38.00 114 ALA A N 1
ATOM 861 C CA . ALA A 1 114 ? -18.012 10.465 11.720 1.00 38.00 114 ALA A CA 1
ATOM 862 C C . ALA A 1 114 ? -18.558 10.482 13.126 1.00 38.00 114 ALA A C 1
ATOM 864 O O . ALA A 1 114 ? -17.981 9.832 14.008 1.00 38.00 114 ALA A O 1
ATOM 865 N N . ASN A 1 115 ? -19.550 11.333 13.340 1.00 35.25 115 ASN A N 1
ATOM 866 C CA . ASN A 1 115 ? -20.409 11.230 14.487 1.00 35.25 115 ASN A CA 1
ATOM 867 C C . ASN A 1 115 ? -20.898 9.775 14.491 1.00 35.25 115 ASN A C 1
ATOM 869 O O . ASN A 1 115 ? -21.957 9.456 13.964 1.00 35.25 115 ASN A O 1
ATOM 873 N N . ILE A 1 116 ? -20.095 8.863 15.044 1.00 45.06 116 ILE A N 1
ATOM 874 C CA . ILE A 1 116 ? -20.566 7.699 15.739 1.00 45.06 116 ILE A CA 1
ATOM 875 C C . ILE A 1 116 ? -21.275 8.407 16.868 1.00 45.06 116 ILE A C 1
ATOM 877 O O . ILE A 1 116 ? -20.647 8.814 17.844 1.00 45.06 116 ILE A O 1
ATOM 881 N N . THR A 1 117 ? -22.551 8.724 16.644 1.00 45.34 117 THR A N 1
ATOM 882 C CA . THR A 1 117 ? -23.478 9.042 17.715 1.00 45.34 117 THR A CA 1
ATOM 883 C C . THR A 1 117 ? -23.135 8.024 18.774 1.00 45.34 117 THR A C 1
ATOM 885 O O . THR A 1 117 ? -23.287 6.832 18.501 1.00 45.34 117 THR A O 1
ATOM 888 N N . GLN A 1 118 ? -22.520 8.470 19.876 1.00 54.06 118 GLN A N 1
ATOM 889 C CA . GLN A 1 118 ? -22.192 7.605 20.995 1.00 54.06 118 GLN A CA 1
ATOM 890 C C . GLN A 1 118 ? -23.511 6.937 21.343 1.00 54.06 118 GLN A C 1
ATOM 892 O O . GLN A 1 118 ? -24.410 7.581 21.884 1.00 54.06 118 GLN A O 1
ATOM 897 N N . GLN A 1 119 ? -23.687 5.695 20.892 1.00 63.47 119 GLN A N 1
ATOM 898 C CA . GLN A 1 119 ? -24.873 4.952 21.238 1.00 63.47 119 GLN A CA 1
ATOM 899 C C . GLN A 1 119 ? -24.764 4.777 22.735 1.00 63.47 119 GLN A C 1
ATOM 901 O O . GLN A 1 119 ? -23.737 4.307 23.228 1.00 63.47 119 GLN A O 1
ATOM 906 N N . SER A 1 120 ? -25.807 5.205 23.438 1.00 77.88 120 SER A N 1
ATOM 907 C CA . SER A 1 120 ? -25.922 4.964 24.864 1.00 77.88 120 SER A CA 1
ATOM 908 C C . SER A 1 120 ? -25.627 3.497 25.138 1.00 77.88 120 SER A C 1
ATOM 910 O O . SER A 1 120 ? -26.101 2.627 24.396 1.00 77.88 120 SER A O 1
ATOM 912 N N . ASP A 1 121 ? -24.850 3.243 26.185 1.00 82.38 121 ASP A N 1
ATOM 913 C CA . ASP A 1 121 ? -24.540 1.895 26.634 1.00 82.38 121 ASP A CA 1
ATOM 914 C C . ASP A 1 121 ? -25.831 1.081 26.734 1.00 82.38 121 ASP A C 1
ATOM 916 O O . ASP A 1 121 ? -26.774 1.436 27.448 1.00 82.38 121 ASP A O 1
ATOM 920 N N . ALA A 1 122 ? -25.883 0.006 25.959 1.00 84.62 122 ALA A N 1
ATOM 921 C CA . ALA A 1 122 ? -27.018 -0.887 25.890 1.00 84.62 122 ALA A CA 1
ATOM 922 C C . ALA A 1 122 ? -26.529 -2.317 26.077 1.00 84.62 122 ALA A C 1
ATOM 924 O O . ALA A 1 122 ? -25.495 -2.724 25.539 1.00 84.62 122 ALA A O 1
ATOM 925 N N . ASN A 1 123 ? -27.306 -3.082 26.835 1.00 87.81 123 ASN A N 1
ATOM 926 C CA . ASN A 1 123 ? -27.085 -4.510 26.963 1.00 87.81 123 ASN A CA 1
ATOM 927 C C . ASN A 1 123 ? -27.582 -5.211 25.700 1.00 87.81 123 ASN A C 1
ATOM 929 O O . ASN A 1 123 ? -28.654 -4.885 25.190 1.00 87.81 123 ASN A O 1
ATOM 933 N N . VAL A 1 124 ? -26.816 -6.193 25.239 1.00 85.56 124 VAL A N 1
ATOM 934 C CA . VAL A 1 124 ? -27.153 -7.029 24.085 1.00 85.56 124 VAL A CA 1
ATOM 935 C C . VAL A 1 124 ? -27.195 -8.471 24.561 1.00 85.56 124 VAL A C 1
ATOM 937 O O . VAL A 1 124 ? -26.242 -8.931 25.183 1.00 85.56 124 VAL A O 1
ATOM 940 N N . ASP A 1 125 ? -28.280 -9.184 24.287 1.00 87.25 125 ASP A N 1
ATOM 941 C CA . ASP A 1 125 ? -28.335 -10.619 24.551 1.00 87.25 125 ASP A CA 1
ATOM 942 C C . ASP A 1 125 ? -27.678 -11.358 23.380 1.00 87.25 125 ASP A C 1
ATOM 944 O O . ASP A 1 125 ? -28.036 -11.156 22.218 1.00 87.25 125 ASP A O 1
ATOM 948 N N . ILE A 1 126 ? -26.664 -12.169 23.682 1.00 86.38 126 ILE A N 1
ATOM 949 C CA . ILE A 1 126 ? -25.869 -12.899 22.695 1.00 86.38 126 ILE A CA 1
ATOM 950 C C . ILE A 1 126 ? -26.096 -14.388 22.927 1.00 86.38 126 ILE A C 1
ATOM 952 O O . ILE A 1 126 ? -25.736 -14.905 23.982 1.00 86.38 126 ILE A O 1
ATOM 956 N N . ASP A 1 127 ? -26.655 -15.076 21.933 1.00 86.06 127 ASP A N 1
ATOM 957 C CA . ASP A 1 127 ? -26.716 -16.538 21.893 1.00 86.06 127 ASP A CA 1
ATOM 958 C C . ASP A 1 127 ? -25.697 -17.079 20.889 1.00 86.06 127 ASP A C 1
ATOM 960 O O . ASP A 1 127 ? -25.650 -16.657 19.729 1.00 86.06 127 ASP A O 1
ATOM 964 N N . TRP A 1 128 ? -24.868 -18.018 21.342 1.00 83.12 128 TRP A N 1
ATOM 965 C CA . TRP A 1 128 ? -23.960 -18.763 20.483 1.00 83.12 128 TRP A CA 1
ATOM 966 C C . TRP A 1 128 ? -24.096 -20.262 20.735 1.00 83.12 128 TRP A C 1
ATOM 968 O O . TRP A 1 128 ? -23.697 -20.760 21.786 1.00 83.12 128 TRP A O 1
ATOM 978 N N . GLN A 1 129 ? -24.616 -20.998 19.747 1.00 85.00 129 GLN A N 1
ATOM 979 C CA . GLN A 1 129 ? -24.792 -22.458 19.815 1.00 85.00 129 GLN A CA 1
ATOM 980 C C . GLN A 1 129 ? -25.547 -22.917 21.082 1.00 85.00 129 GLN A C 1
ATOM 982 O O . GLN A 1 129 ? -25.239 -23.970 21.641 1.00 85.00 129 GLN A O 1
ATOM 987 N N . GLY A 1 130 ? -26.530 -22.131 21.543 1.00 83.81 130 GLY A N 1
ATOM 988 C CA . GLY A 1 130 ? -27.314 -22.420 22.748 1.00 83.81 130 GLY A CA 1
ATOM 989 C C . GLY A 1 130 ? -26.664 -21.981 24.064 1.00 83.81 130 GLY A C 1
ATOM 990 O O . GLY A 1 130 ? -27.239 -22.204 25.130 1.00 83.81 130 GLY A O 1
ATOM 991 N N . GLN A 1 131 ? -25.483 -21.356 24.019 1.00 85.00 131 GLN A N 1
ATOM 992 C CA . GLN A 1 131 ? -24.908 -20.643 25.154 1.00 85.00 131 GLN A CA 1
ATOM 993 C C . GLN A 1 131 ? -25.279 -19.160 25.054 1.00 85.00 131 GLN A C 1
ATOM 995 O O . GLN A 1 131 ? -24.683 -18.408 24.280 1.00 85.00 131 GLN A O 1
ATOM 1000 N N . ALA A 1 132 ? -26.254 -18.750 25.864 1.00 89.56 132 ALA A N 1
ATOM 1001 C CA . ALA A 1 132 ? -26.695 -17.366 25.964 1.00 89.56 132 ALA A CA 1
ATOM 1002 C C . ALA A 1 132 ? -25.957 -16.617 27.081 1.00 89.56 132 ALA A C 1
ATOM 1004 O O . ALA A 1 132 ? -25.806 -17.121 28.197 1.00 89.56 132 ALA A O 1
ATOM 1005 N N . PHE A 1 133 ? -25.524 -15.391 26.798 1.00 91.38 133 PHE A N 1
ATOM 1006 C CA . PHE A 1 133 ? -24.943 -14.484 27.784 1.00 91.38 133 PHE A CA 1
ATOM 1007 C C . PHE A 1 133 ? -25.277 -13.028 27.463 1.00 91.38 133 PHE A C 1
ATOM 1009 O O . PHE A 1 133 ? -25.665 -12.679 26.348 1.00 91.38 133 PHE A O 1
ATOM 1016 N N . ARG A 1 134 ? -25.111 -12.161 28.466 1.00 91.00 134 ARG A N 1
ATOM 1017 C CA . ARG A 1 134 ? -25.390 -10.732 28.341 1.00 91.00 134 ARG A CA 1
ATOM 1018 C C . ARG A 1 134 ? -24.112 -9.969 28.011 1.00 91.00 134 ARG A C 1
ATOM 1020 O O . ARG A 1 134 ? -23.177 -9.943 28.810 1.00 91.00 134 ARG A O 1
ATOM 1027 N N . GLY A 1 135 ? -24.087 -9.378 26.827 1.00 90.12 135 GLY A N 1
ATOM 1028 C CA . GLY A 1 135 ? -23.037 -8.511 26.318 1.00 90.12 135 GLY A CA 1
ATOM 1029 C C . GLY A 1 135 ? -23.438 -7.036 26.299 1.00 90.12 135 GLY A C 1
ATOM 1030 O O . GLY A 1 135 ? -24.403 -6.618 26.943 1.00 90.12 135 GLY A O 1
ATOM 1031 N N . ASN A 1 136 ? -22.692 -6.241 25.537 1.00 88.38 136 ASN A N 1
ATOM 1032 C CA . ASN A 1 136 ? -22.906 -4.808 25.351 1.00 88.38 136 ASN A CA 1
ATOM 1033 C C . ASN A 1 136 ? -22.662 -4.367 23.898 1.00 88.38 136 ASN A C 1
ATOM 1035 O O . ASN A 1 136 ? -22.064 -5.090 23.097 1.00 88.38 136 ASN A O 1
ATOM 1039 N N . ASN A 1 137 ? -23.098 -3.150 23.578 1.00 84.00 137 ASN A N 1
ATOM 1040 C CA . ASN A 1 137 ? -22.878 -2.496 22.284 1.00 84.00 137 ASN A CA 1
ATOM 1041 C C . ASN A 1 137 ? -21.547 -1.720 22.176 1.00 84.00 137 ASN A C 1
ATOM 1043 O O . ASN A 1 137 ? -21.343 -1.026 21.187 1.00 84.00 137 ASN A O 1
ATOM 1047 N N . GLN A 1 138 ? -20.644 -1.822 23.156 1.00 81.69 138 GLN A N 1
ATOM 1048 C CA . GLN A 1 138 ? -19.377 -1.072 23.199 1.00 81.69 138 GLN A CA 1
ATOM 1049 C C . GLN A 1 138 ? -18.154 -1.930 22.821 1.00 81.69 138 GLN A C 1
ATOM 1051 O O . GLN A 1 138 ? -17.097 -1.404 22.471 1.00 81.69 138 GLN A O 1
ATOM 1056 N N . GLN A 1 139 ? -18.281 -3.258 22.875 1.00 77.94 139 GLN A N 1
ATOM 1057 C CA . GLN A 1 139 ? -17.216 -4.222 22.587 1.00 77.94 139 GLN A CA 1
ATOM 1058 C C . GLN A 1 139 ? -17.505 -5.021 21.315 1.00 77.94 139 GLN A C 1
ATOM 1060 O O . GLN A 1 139 ? -18.652 -5.310 20.975 1.00 77.94 139 GLN A O 1
ATOM 1065 N N . VAL A 1 140 ? -16.452 -5.447 20.611 1.00 80.38 140 VAL A N 1
ATOM 1066 C CA . VAL A 1 140 ? -16.619 -6.304 19.428 1.00 80.38 140 VAL A CA 1
ATOM 1067 C C . VAL A 1 140 ? -17.114 -7.693 19.833 1.00 80.38 140 VAL A C 1
ATOM 1069 O O . VAL A 1 140 ? -16.644 -8.267 20.813 1.00 80.38 140 VAL A O 1
ATOM 1072 N N . LEU A 1 141 ? -18.025 -8.262 19.038 1.00 81.06 141 LEU A N 1
ATOM 1073 C CA . LEU A 1 141 ? -18.633 -9.572 19.303 1.00 81.06 141 LEU A CA 1
ATOM 1074 C C . LEU A 1 141 ? -17.591 -10.680 19.556 1.00 81.06 141 LEU A C 1
ATOM 1076 O O . LEU A 1 141 ? -17.777 -11.505 20.443 1.00 81.06 141 LEU A O 1
ATOM 1080 N N . LEU A 1 142 ? -16.468 -10.665 18.825 1.00 81.56 142 LEU A N 1
ATOM 1081 C CA . LEU A 1 142 ? -15.375 -11.629 18.996 1.00 81.56 142 LEU A CA 1
ATOM 1082 C C . LEU A 1 142 ? -14.793 -11.619 20.419 1.00 81.56 142 LEU A C 1
ATOM 1084 O O . LEU A 1 142 ? -14.626 -12.680 21.009 1.00 81.56 142 LEU A O 1
ATOM 1088 N N . GLU A 1 143 ? -14.511 -10.441 20.979 1.00 82.56 143 GLU A N 1
ATOM 1089 C CA . GLU A 1 143 ? -13.955 -10.318 22.336 1.00 82.56 143 GLU A CA 1
ATOM 1090 C C . GLU A 1 143 ? -14.978 -10.754 23.389 1.00 82.56 143 GLU A C 1
ATOM 1092 O O . GLU A 1 143 ? -14.631 -11.425 24.358 1.00 82.56 143 GLU A O 1
ATOM 1097 N N . GLN A 1 144 ? -16.253 -10.421 23.173 1.00 89.62 144 GLN A N 1
ATOM 1098 C CA . GLN A 1 144 ? -17.333 -10.819 24.072 1.00 89.62 144 GLN A CA 1
ATOM 1099 C C . GLN A 1 144 ? -17.506 -12.347 24.114 1.00 89.62 144 GLN A C 1
ATOM 1101 O O . GLN A 1 144 ? -17.666 -12.902 25.198 1.00 89.62 144 GLN A O 1
ATOM 1106 N N . LEU A 1 145 ? -17.386 -13.034 22.972 1.00 87.75 145 LEU A N 1
ATOM 1107 C CA . LEU A 1 145 ? -17.392 -14.502 22.897 1.00 87.75 145 LEU A CA 1
ATOM 1108 C C . LEU A 1 145 ? -16.155 -15.121 23.573 1.00 87.75 145 LEU A C 1
ATOM 1110 O O . LEU A 1 145 ? -16.292 -16.039 24.384 1.00 87.75 145 LEU A O 1
ATOM 1114 N N . GLU A 1 146 ? -14.954 -14.593 23.308 1.00 86.50 146 GLU A N 1
ATOM 1115 C CA . GLU A 1 146 ? -13.708 -15.084 23.920 1.00 86.50 146 GLU A CA 1
ATOM 1116 C C . GLU A 1 146 ? -13.726 -14.957 25.454 1.00 86.50 146 GLU A C 1
ATOM 1118 O O . GLU A 1 146 ? -13.280 -15.874 26.148 1.00 86.50 146 GLU A O 1
ATOM 1123 N N . ASN A 1 147 ? -14.294 -13.871 25.992 1.00 86.62 147 ASN A N 1
ATOM 1124 C CA . ASN A 1 147 ? -14.449 -13.661 27.438 1.00 86.62 147 ASN A CA 1
ATOM 1125 C C . ASN A 1 147 ? -15.372 -14.694 28.103 1.00 86.62 147 ASN A C 1
ATOM 1127 O O . ASN A 1 147 ? -15.228 -14.960 29.295 1.00 86.62 147 ASN A O 1
ATOM 1131 N N . GLN A 1 148 ? -16.284 -15.304 27.343 1.00 88.69 148 GLN A N 1
ATOM 1132 C CA . GLN A 1 148 ? -17.114 -16.426 27.798 1.00 88.69 148 GLN A CA 1
ATOM 1133 C C . GLN A 1 148 ? -16.456 -17.792 27.541 1.00 88.69 148 GLN A C 1
ATOM 1135 O O . GLN A 1 148 ? -17.097 -18.832 27.687 1.00 88.69 148 GLN A O 1
ATOM 1140 N N . GLY A 1 149 ? -15.182 -17.808 27.136 1.00 86.44 149 GLY A N 1
ATOM 1141 C CA . GLY A 1 149 ? -14.436 -19.021 26.799 1.00 86.44 149 GLY A CA 1
ATOM 1142 C C . GLY A 1 149 ? -14.795 -19.620 25.435 1.00 86.44 149 GLY A C 1
ATOM 1143 O O . GLY A 1 149 ? -14.293 -20.693 25.093 1.00 86.44 149 GLY A O 1
ATOM 1144 N N . ILE A 1 150 ? -15.627 -18.943 24.638 1.00 85.94 150 ILE A N 1
ATOM 1145 C CA . ILE A 1 150 ? -16.084 -19.428 23.336 1.00 85.94 150 ILE A CA 1
ATOM 1146 C C . ILE A 1 150 ? -15.020 -19.099 22.287 1.00 85.94 150 ILE A C 1
ATOM 1148 O O . ILE A 1 150 ? -14.751 -17.937 21.980 1.00 85.94 150 ILE A O 1
ATOM 1152 N N . ARG A 1 151 ? -14.407 -20.135 21.705 1.00 80.75 151 ARG A N 1
ATOM 1153 C CA . ARG A 1 151 ? -13.416 -19.982 20.631 1.00 80.75 151 ARG A CA 1
ATOM 1154 C C . ARG A 1 151 ? -14.079 -20.087 19.266 1.00 80.75 151 ARG A C 1
ATOM 1156 O O . ARG A 1 151 ? -14.510 -21.166 18.869 1.00 80.75 151 ARG A O 1
ATOM 1163 N N . ILE A 1 152 ? -14.078 -18.983 18.527 1.00 78.75 152 ILE A N 1
ATOM 1164 C CA . ILE A 1 152 ? -14.536 -18.934 17.137 1.00 78.75 152 ILE A CA 1
ATOM 1165 C C . ILE A 1 152 ? -13.363 -18.782 16.160 1.00 78.75 152 ILE A C 1
ATOM 1167 O O . ILE A 1 152 ? -12.397 -18.081 16.470 1.00 78.75 152 ILE A O 1
ATOM 1171 N N . PRO A 1 153 ? -13.418 -19.411 14.970 1.00 74.88 153 PRO A N 1
ATOM 1172 C CA . PRO A 1 153 ? -12.410 -19.204 13.939 1.00 74.88 153 PRO A CA 1
ATOM 1173 C C . PRO A 1 153 ? -12.378 -17.737 13.494 1.00 74.88 153 PRO A C 1
ATOM 1175 O O . PRO A 1 153 ? -13.396 -17.166 13.106 1.00 74.88 153 PRO A O 1
ATOM 1178 N N . TYR A 1 154 ? -11.197 -17.125 13.510 1.00 72.12 154 TYR A N 1
ATOM 1179 C CA . TYR A 1 154 ? -10.978 -15.786 12.972 1.00 72.12 154 TYR A CA 1
ATOM 1180 C C . TYR A 1 154 ? -9.633 -15.732 12.243 1.00 72.12 154 TYR A C 1
ATOM 1182 O O . TYR A 1 154 ? -8.673 -16.392 12.633 1.00 72.12 154 TYR A O 1
ATOM 1190 N N . SER A 1 155 ? -9.543 -14.916 11.192 1.00 66.50 155 SER A N 1
ATOM 1191 C CA . SER A 1 155 ? -8.267 -14.641 10.507 1.00 66.50 155 SER A CA 1
ATOM 1192 C C . SER A 1 155 ? -7.753 -13.230 10.777 1.00 66.50 155 SER A C 1
ATOM 1194 O O . SER A 1 155 ? -6.560 -12.973 10.662 1.00 66.50 155 SER A O 1
ATOM 1196 N N . CYS A 1 156 ? -8.624 -12.306 11.189 1.00 62.56 156 CYS A N 1
ATOM 1197 C CA . CYS A 1 156 ? -8.232 -10.992 11.675 1.00 62.56 156 CYS A CA 1
ATOM 1198 C C . CYS A 1 156 ? -9.111 -10.589 12.860 1.00 62.56 156 CYS A C 1
ATOM 1200 O O . CYS A 1 156 ? -10.327 -10.772 12.835 1.00 62.56 156 CYS A O 1
ATOM 1202 N N . ARG A 1 157 ? -8.491 -9.969 13.866 1.00 71.19 157 ARG A N 1
ATOM 1203 C CA . ARG A 1 157 ? -9.191 -9.388 15.023 1.00 71.19 157 ARG A CA 1
ATOM 1204 C C . ARG A 1 157 ? -9.839 -8.033 14.719 1.00 71.19 157 ARG A C 1
ATOM 1206 O O . ARG A 1 157 ? -10.537 -7.476 15.551 1.00 71.19 157 ARG A O 1
ATOM 1213 N N . ALA A 1 158 ? -9.596 -7.485 13.529 1.00 60.44 158 ALA A N 1
ATOM 1214 C CA . ALA A 1 158 ? -10.117 -6.186 13.121 1.00 60.44 158 ALA A CA 1
ATOM 1215 C C . ALA A 1 158 ? -11.496 -6.245 12.441 1.00 60.44 158 ALA A C 1
ATOM 1217 O O . ALA A 1 158 ? -12.011 -5.201 12.062 1.00 60.44 158 ALA A O 1
ATOM 1218 N N . GLY A 1 159 ? -12.073 -7.439 12.250 1.00 60.62 159 GLY A N 1
ATOM 1219 C CA . GLY A 1 159 ? -13.390 -7.612 11.622 1.00 60.62 159 GLY A CA 1
ATOM 1220 C C . GLY A 1 159 ? -13.430 -7.460 10.093 1.00 60.62 159 GLY A C 1
ATOM 1221 O O . GLY A 1 159 ? -14.506 -7.503 9.517 1.00 60.62 159 GLY A O 1
ATOM 1222 N N . ILE A 1 160 ? -12.281 -7.319 9.421 1.00 62.41 160 ILE A N 1
ATOM 1223 C CA . ILE A 1 160 ? -12.190 -7.060 7.968 1.00 62.41 160 ILE A CA 1
ATOM 1224 C C . ILE A 1 160 ? -12.083 -8.355 7.143 1.00 62.41 160 ILE A C 1
ATOM 1226 O O . ILE A 1 160 ? -12.542 -8.418 6.012 1.00 62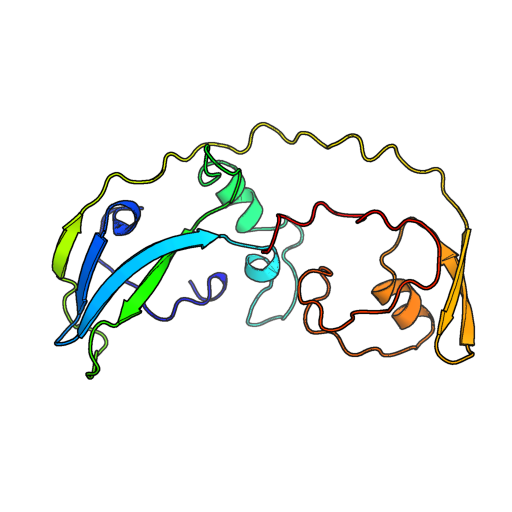.41 160 ILE A O 1
ATOM 1230 N N . CYS A 1 161 ? -11.492 -9.417 7.697 1.00 60.25 161 CYS A N 1
ATOM 1231 C CA . CYS A 1 161 ? -11.178 -10.640 6.945 1.00 60.25 161 CYS A CA 1
ATOM 1232 C C . CYS A 1 161 ? -12.391 -11.487 6.540 1.00 60.25 161 CYS A C 1
ATOM 1234 O O . CYS A 1 161 ? -12.243 -12.386 5.722 1.00 60.25 161 CYS A O 1
ATOM 1236 N N . GLY A 1 162 ? -13.555 -11.282 7.163 1.00 62.25 162 GLY A N 1
ATOM 1237 C CA . GLY A 1 162 ? -14.745 -12.101 6.919 1.00 62.25 162 GLY A CA 1
ATOM 1238 C C . GLY A 1 162 ? -14.681 -13.556 7.412 1.00 62.25 162 GLY A C 1
ATOM 1239 O O . GLY A 1 162 ? -15.677 -14.258 7.297 1.00 62.25 162 GLY A O 1
ATOM 1240 N N . SER A 1 163 ? -13.578 -14.030 8.000 1.00 61.75 163 SER A N 1
ATOM 1241 C CA . SER A 1 163 ? -13.472 -15.430 8.455 1.00 61.75 163 SER A CA 1
ATOM 1242 C C . SER A 1 163 ? -14.367 -15.771 9.646 1.00 61.75 163 SER A C 1
ATOM 1244 O O . SER A 1 163 ? -14.757 -16.919 9.806 1.00 61.75 163 SER A O 1
ATOM 1246 N N . CYS A 1 164 ? -14.711 -14.776 10.465 1.00 62.00 164 CYS A N 1
ATOM 1247 C CA . CYS A 1 164 ? -15.640 -14.909 11.589 1.00 62.00 164 CYS A CA 1
ATOM 1248 C C . CYS A 1 164 ? -17.062 -14.440 11.222 1.00 62.00 164 CYS A C 1
ATOM 1250 O O . CYS A 1 164 ? -17.763 -13.877 12.062 1.00 62.00 164 CYS A O 1
ATOM 1252 N N . ARG A 1 165 ? -17.468 -14.566 9.948 1.00 67.19 165 ARG A N 1
ATOM 1253 C CA . ARG A 1 165 ? -18.776 -14.090 9.473 1.00 67.19 165 ARG A CA 1
ATOM 1254 C C . ARG A 1 165 ? -19.903 -14.875 10.137 1.00 67.19 165 ARG A C 1
ATOM 1256 O O . ARG A 1 165 ? -19.896 -16.101 10.143 1.00 67.19 165 ARG A O 1
ATOM 1263 N N . VAL A 1 166 ? -20.890 -14.142 10.632 1.00 70.56 166 VAL A N 1
ATOM 1264 C CA . VAL A 1 166 ? -22.128 -14.679 11.200 1.00 70.56 166 VAL A CA 1
ATOM 1265 C C . VAL A 1 166 ? -23.319 -14.182 10.387 1.00 70.56 166 VAL A C 1
ATOM 1267 O O . VAL A 1 166 ? -23.231 -13.150 9.716 1.00 70.56 166 VAL A O 1
ATOM 1270 N N . GLN A 1 167 ? -24.417 -14.934 10.407 1.00 72.12 167 GLN A N 1
ATOM 1271 C CA . GLN A 1 167 ? -25.669 -14.518 9.784 1.00 72.12 167 GLN A CA 1
ATOM 1272 C C . GLN A 1 167 ? -26.436 -13.608 10.746 1.00 72.12 167 GLN A C 1
ATOM 1274 O O . GLN A 1 167 ? -26.673 -13.979 11.892 1.00 72.12 167 GLN A O 1
ATOM 1279 N N . LEU A 1 168 ? -26.838 -12.431 10.268 1.00 73.06 168 LEU A N 1
ATOM 1280 C CA . LEU A 1 168 ? -27.786 -11.575 10.974 1.00 73.06 168 LEU A CA 1
ATOM 1281 C C . LEU A 1 168 ? -29.201 -12.097 10.700 1.00 73.06 168 LEU A C 1
ATOM 1283 O O . LEU A 1 168 ? -29.606 -12.160 9.540 1.00 73.06 168 LEU A O 1
ATOM 1287 N N . LEU A 1 169 ? -29.916 -12.517 11.746 1.00 71.94 169 LEU A N 1
ATOM 1288 C CA . LEU A 1 169 ? -31.294 -13.006 11.622 1.00 71.94 169 LEU A CA 1
ATOM 1289 C C . LEU A 1 169 ? -32.299 -11.845 11.576 1.00 71.94 169 LEU A C 1
ATOM 1291 O O . LEU A 1 169 ? -33.191 -11.852 10.734 1.00 71.94 169 LEU A O 1
ATOM 1295 N N . GLU A 1 170 ? -32.115 -10.834 12.429 1.00 72.12 170 GLU A N 1
ATOM 1296 C CA . GLU A 1 170 ? -32.924 -9.611 12.481 1.00 72.12 170 GLU A CA 1
ATOM 1297 C C . GLU A 1 170 ? -32.132 -8.434 13.084 1.00 72.12 170 GLU A C 1
ATOM 1299 O O . GLU A 1 170 ? -31.143 -8.645 13.787 1.00 72.12 170 GLU A O 1
ATOM 1304 N N . GLY A 1 171 ? -32.566 -7.196 12.812 1.00 75.50 171 GLY A N 1
ATOM 1305 C CA . GLY A 1 171 ? -31.983 -5.962 13.358 1.00 75.50 171 GLY A CA 1
ATOM 1306 C C . GLY A 1 171 ? -31.026 -5.214 12.419 1.00 75.50 171 GLY A C 1
ATOM 1307 O O . GLY A 1 171 ? -30.816 -5.600 11.271 1.00 75.50 171 GLY A O 1
ATOM 1308 N N . GLU A 1 172 ? -30.449 -4.118 12.919 1.00 69.06 172 GLU A N 1
ATOM 1309 C CA . GLU A 1 172 ? -29.426 -3.319 12.231 1.00 69.06 172 GLU A CA 1
ATOM 1310 C C . GLU A 1 172 ? -28.079 -3.447 12.955 1.00 69.06 172 GLU A C 1
ATOM 1312 O O . GLU A 1 172 ? -28.018 -3.431 14.185 1.00 69.06 172 GLU A O 1
ATOM 1317 N N . VAL A 1 173 ? -26.986 -3.562 12.194 1.00 70.00 173 VAL A N 1
ATOM 1318 C CA . VAL A 1 173 ? -25.625 -3.659 12.739 1.00 70.00 173 VAL A CA 1
ATOM 1319 C C . VAL A 1 173 ? -24.785 -2.508 12.211 1.00 70.00 173 VAL A C 1
ATOM 1321 O O . VAL A 1 173 ? -24.577 -2.382 11.004 1.00 70.00 173 VAL A O 1
ATOM 1324 N N . THR A 1 174 ? -24.232 -1.722 13.131 1.00 66.31 174 THR A N 1
ATOM 1325 C CA . THR A 1 174 ? -23.291 -0.648 12.807 1.00 66.31 174 THR A CA 1
ATOM 1326 C C . THR A 1 174 ? -21.870 -1.077 13.171 1.00 66.31 174 THR A C 1
ATOM 1328 O O . THR A 1 174 ? -21.634 -1.539 14.291 1.00 66.31 174 THR A O 1
ATOM 1331 N N . PRO A 1 175 ? -20.884 -0.926 12.271 1.00 64.69 175 PRO A N 1
ATOM 1332 C CA . PRO A 1 175 ? -19.489 -1.167 12.609 1.00 64.69 175 PRO A CA 1
ATOM 1333 C C . PRO A 1 175 ? -19.017 -0.196 13.699 1.00 64.69 175 PRO A C 1
ATOM 1335 O O . PRO A 1 175 ? -19.063 1.016 13.513 1.00 64.69 175 PRO A O 1
ATOM 1338 N N . LEU A 1 176 ? -18.470 -0.718 14.801 1.00 60.75 176 LEU A N 1
ATOM 1339 C CA . LEU A 1 176 ? -17.855 0.108 15.857 1.00 60.75 176 LEU A CA 1
ATOM 1340 C C . LEU A 1 176 ? -16.565 0.816 15.399 1.00 60.75 176 LEU A C 1
ATOM 1342 O O . LEU A 1 176 ? -16.041 1.686 16.091 1.00 60.75 176 LEU A O 1
ATOM 1346 N N . LYS A 1 177 ? -16.022 0.438 14.236 1.00 52.94 177 LYS A N 1
ATOM 1347 C CA . LYS A 1 177 ? -14.879 1.082 13.578 1.00 52.94 177 LYS A CA 1
ATOM 1348 C C . LYS A 1 177 ? -15.195 1.221 12.093 1.00 52.94 177 LYS A C 1
ATOM 1350 O O . LYS A 1 177 ? -15.674 0.255 11.500 1.00 52.94 177 LYS A O 1
ATOM 1355 N N . LYS A 1 178 ? -14.899 2.385 11.489 1.00 47.81 178 LYS A N 1
ATOM 1356 C CA . LYS A 1 178 ? -14.977 2.583 10.029 1.00 47.81 178 LYS A CA 1
ATOM 1357 C C . LYS A 1 178 ? -14.209 1.448 9.346 1.00 47.81 178 LYS A C 1
ATOM 1359 O O . LYS A 1 178 ? -12.993 1.328 9.498 1.00 47.81 178 LYS A O 1
ATOM 1364 N N . ILE A 1 179 ? -14.929 0.609 8.610 1.00 46.09 179 ILE A N 1
ATOM 1365 C CA . ILE A 1 179 ? -14.329 -0.324 7.666 1.00 46.09 179 ILE A CA 1
ATOM 1366 C C . ILE A 1 179 ? -14.004 0.537 6.448 1.00 46.09 179 ILE A C 1
ATOM 1368 O O . ILE A 1 179 ? -14.912 1.004 5.768 1.00 46.09 179 ILE A O 1
ATOM 1372 N N . SER A 1 180 ? -12.722 0.813 6.207 1.00 43.72 180 SER A N 1
ATOM 1373 C CA . SER A 1 180 ? -12.289 1.336 4.910 1.00 43.72 180 SER A CA 1
ATOM 1374 C C . SER A 1 180 ? -12.760 0.334 3.857 1.00 43.72 180 SER A C 1
ATOM 1376 O O . SER A 1 180 ? -12.355 -0.828 3.920 1.00 43.72 180 SER A O 1
ATOM 1378 N N . ASN A 1 181 ? -13.684 0.760 2.994 1.00 35.25 181 ASN A N 1
ATOM 1379 C CA . ASN A 1 181 ? -14.408 -0.067 2.032 1.00 35.25 181 ASN A CA 1
ATOM 1380 C C . ASN A 1 181 ? -13.480 -1.052 1.302 1.00 35.25 181 ASN A C 1
ATOM 1382 O O . ASN A 1 181 ? -12.819 -0.702 0.331 1.00 35.25 181 ASN A O 1
ATOM 1386 N N . GLY A 1 182 ? -13.464 -2.306 1.751 1.00 35.00 182 GLY A N 1
ATOM 1387 C CA . GLY A 1 182 ? -12.930 -3.421 0.983 1.00 35.00 182 GLY A CA 1
ATOM 1388 C C . GLY A 1 182 ? -14.038 -3.946 0.084 1.00 35.00 182 GLY A 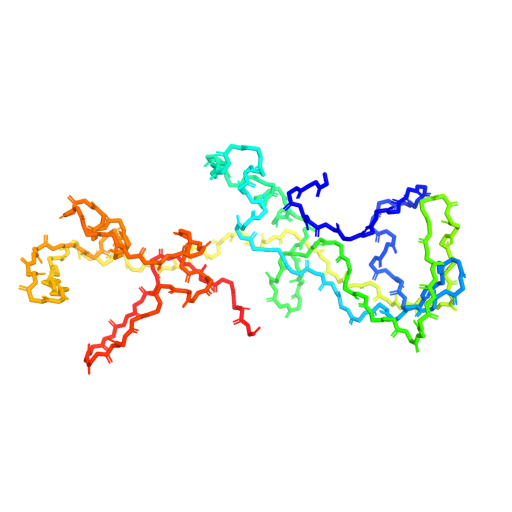C 1
ATOM 1389 O O . GLY A 1 182 ? -14.908 -4.670 0.565 1.00 35.00 182 GLY A O 1
ATOM 1390 N N . ARG A 1 183 ? -14.034 -3.528 -1.185 1.00 32.06 183 ARG A N 1
ATOM 1391 C CA . ARG A 1 183 ? -14.690 -4.291 -2.255 1.00 32.06 183 ARG A CA 1
ATOM 1392 C C . ARG A 1 183 ? -13.863 -5.525 -2.584 1.00 32.06 183 ARG A C 1
ATOM 1394 O O . ARG A 1 183 ? -12.619 -5.389 -2.618 1.00 32.06 183 ARG A O 1
#

Sequence (183 aa):
MEQFRPNLVVSGASAWEEDSWKVIRIGDVVFDVVKPCSRCIFTTVSPEKGQKHPAGEPLKTLQSFRTAQDNGDVDFGQNLIARNSGVIRVGDEVEILATAPAKIYGAAAADDTANITQQSDANVDIDWQGQAFRGNNQQVLLEQLENQGIRIPYSCRAGICGSCRVQLLEGEVTPLKKISNGR

Radius of gyration: 21.0 Å; chains: 1; bounding box: 53×38×49 Å

Secondary structure (DSSP, 8-state):
-GGG--S----SSPTTGGGGEEEEEETTEEEEEEEEEE--GGGGB-TTT-PBPTT-TTHHHHHTT-EETTT--BEEEEEEEESS-----TTPPEEEEEE-PPPPEEPPPS--------PPP-EEEEEETTEEEEEESSS-HHHHHHHTT-----S-TTS-S-TT-----SS----SS------

Organism: Escherichia coli (NCBI:txid562)

pLDDT: mean 83.6, std 16.38, range [32.06, 98.62]

=== Feature glossary ===
Key to the feature types in this record:

Secondary structure (8-state, DSSP). Secondary structure is the local, repeating backbone conformation. DSSP classifies it into eight states by reading the hydrogen-bond network: three helix types (H, G, I), two β types (E, B), two non-regular types (T, S), and unstructured coil (-).

Backbone torsions (φ/ψ). Backbone dihedral angles. Every residue except chain termini has a φ (preceding-C → N → Cα → C) and a ψ (N → Cα → C → next-N). They are reported in degrees following the IUPAC sign convention. Secondary structure is essentially a statement about which (φ, ψ) basin each residue occupies.

Predicted aligned error. Predicted Aligned Error (PAE) is an AlphaFold confidence matrix: entry (i, j) is the expected error in the position of residue j, in ångströms, when the prediction is superimposed on the true structure at residue i. Low PAE within a block of residues means that block is internally rigid and well-predicted; high PAE between two blocks means their relative placement is uncertain even if each block individually is confident.

B-factor. B-factor (Debye–Waller factor) reflects atomic displacement in the crystal lattice. It is an experimental observable (units Å²), not a prediction; low values mean the atom is pinned down, high values mean it moves or is heterogeneous across the crystal.

Secondary structure (3-state, P-SEA). Three-state secondary structure (P-SEA) collapses the eight DSSP classes into helix (a), strand (b), and coil (c). P-SEA assigns these from Cα geometry alone — distances and angles — without requiring backbone oxygens, so it works on any Cα trace.

Sequence. Primary structure: the covalent order of the twenty standard amino acids along the backbone. Two proteins with the same sequence will (almost always) fold to the same structure; two with 30% identity often share a fold but not the details.

pLDDT. pLDDT is the predicted lDDT-Cα score: AlphaFold's confidence that the local environment of each residue (all inter-atomic distances within 15 Å) is correctly placed. It is a per-residue number between 0 and 100, with higher meaning more reliable.

InterPro / GO / CATH / organism. Functional annotations link the protein to curated databases. InterPro entries identify conserved domains and families by matching the sequence against member-database signatures (Pfam, PROSITE, CDD, …). Gene Ontology (GO) terms describe molecular function, biological process, and cellular component in a controlled vocabulary. CATH places the structure in a hierarchical fold classification (Class/Architecture/Topology/Homologous-superfamily). The organism is the source species.

Contact-map, Ramachandran, and PAE plots. Three diagnostic plots accompany the record. The Cα contact map visualizes the tertiary structure as a 2D adjacency matrix (8 Å cutoff, sequence-local contacts suppressed). The Ramachandran plot shows the distribution of backbone (φ, ψ) torsions, with points in the α and β basins reflecting secondary structure content. The PAE plot shows AlphaFold's inter-residue confidence as a color matrix.

mmCIF coordinates. The mmCIF table is the protein's shape written out atom by atom. For each backbone N, Cα, C, and carbonyl O, it records an (x, y, z) coordinate triple in Å plus the residue type, chain letter, and residue number.

Radius of gyration, Cα contacts, bounding box. Three whole-structure scalars: the radius of gyration (RMS distance of Cα from centroid, in Å), the count of Cα–Cα contacts (pairs closer than 8 Å and separated by more than four residues in sequence — i.e. tertiary, not local, contacts), and the bounding-box dimensions. Together they distinguish compact globular folds from extended fibres or disordered chains.

Foldseek 3Di. The Foldseek 3Di string encodes local tertiary geometry as a 20-letter alphabet — one character per residue — derived from the relative positions of nearby Cα atoms. Unlike the amino-acid sequence, 3Di is a direct function of the 3D structure, so two proteins with the same fold have similar 3Di strings even at low sequence identity.

Rendered structure images. Six rendered views show the 3D structure from the faces of a cube — i.e. along ±x, ±y, ±z. Rendering representation is drawn randomly per protein from cartoon (secondary-structure ribbons), sticks (backbone bonds), or molecular surface; coloring is either N→C rainbow (blue at the N-terminus through red at the C-terminus) or one color per chain.

Nearest PDB structures. The Foldseek neighbor list gives the closest experimentally determined structures in the PDB, ranked by structural alignment. TM-score near 1 means near-identical fold; near 0.3 means only rough topology match. This is how one finds what a novel AlphaFold prediction most resembles in the solved-structure universe.

Solvent-accessible surface area. SASA measures how much of the protein is reachable by solvent. It is computed by rolling a water-sized probe over the atomic surface and summing the exposed area (Å²). Per-residue SASA distinguishes core (buried, low SASA) from surface (exposed, high SASA) residues; total SASA is a whole-molecule size measure.